Protein AF-A0A7V5J474-F1 (afdb_monomer)

Structure (mmCIF, N/CA/C/O backbone):
data_AF-A0A7V5J474-F1
#
_entry.id   AF-A0A7V5J474-F1
#
loop_
_atom_site.group_PDB
_atom_site.id
_atom_site.type_symbol
_atom_site.label_atom_id
_atom_site.label_alt_id
_atom_site.label_comp_id
_atom_site.label_asym_id
_atom_site.label_entity_id
_atom_site.label_seq_id
_atom_site.pdbx_PDB_ins_code
_atom_site.Cartn_x
_atom_site.Cartn_y
_atom_site.Cartn_z
_atom_site.occupancy
_atom_site.B_iso_or_equiv
_atom_site.auth_seq_id
_atom_site.auth_comp_id
_atom_site.auth_asym_id
_atom_site.auth_atom_id
_atom_site.pdbx_PDB_model_num
ATOM 1 N N . MET A 1 1 ? -60.302 -3.280 0.288 1.00 35.06 1 MET A N 1
ATOM 2 C CA . MET A 1 1 ? -59.577 -2.034 -0.035 1.00 35.06 1 MET A CA 1
ATOM 3 C C . MET A 1 1 ? -58.226 -2.433 -0.582 1.00 35.06 1 MET A C 1
ATOM 5 O O . MET A 1 1 ? -57.531 -3.220 0.047 1.00 35.06 1 MET A O 1
ATOM 9 N N . GLU A 1 2 ? -57.970 -2.020 -1.817 1.00 29.86 2 GLU A N 1
ATOM 10 C CA . GLU A 1 2 ? -56.856 -2.460 -2.652 1.00 29.86 2 GLU A CA 1
ATOM 11 C C . GLU A 1 2 ? -55.507 -1.940 -2.153 1.00 29.86 2 GLU A C 1
ATOM 13 O O . GLU A 1 2 ? -55.371 -0.780 -1.771 1.00 29.86 2 GLU A O 1
ATOM 18 N N . TRP A 1 3 ? -54.495 -2.799 -2.236 1.00 27.44 3 TRP A N 1
ATOM 19 C CA . TRP A 1 3 ? -53.093 -2.421 -2.132 1.00 27.44 3 TRP A CA 1
ATOM 20 C C . TRP A 1 3 ? -52.640 -1.834 -3.472 1.00 27.44 3 TRP A C 1
ATOM 22 O O . TRP A 1 3 ? -52.697 -2.527 -4.488 1.00 27.44 3 TRP A O 1
ATOM 32 N N . LYS A 1 4 ? -52.150 -0.588 -3.494 1.00 29.19 4 LYS A N 1
ATOM 33 C CA . LYS A 1 4 ? -51.473 -0.021 -4.672 1.00 29.19 4 LYS A CA 1
ATOM 34 C C . LYS A 1 4 ? -49.978 0.125 -4.405 1.00 29.19 4 LYS A C 1
ATOM 36 O O . LYS A 1 4 ? -49.558 0.746 -3.435 1.00 29.19 4 LYS A O 1
ATOM 41 N N . ARG A 1 5 ? -49.199 -0.519 -5.277 1.00 29.16 5 ARG A N 1
ATOM 42 C CA . ARG A 1 5 ? -47.733 -0.549 -5.307 1.00 29.16 5 ARG A CA 1
ATOM 43 C C . ARG A 1 5 ? -47.182 0.794 -5.790 1.00 29.16 5 ARG A C 1
ATOM 45 O O . ARG A 1 5 ? -47.702 1.355 -6.751 1.00 29.16 5 ARG A O 1
ATOM 52 N N . LEU A 1 6 ? -46.105 1.256 -5.160 1.00 26.56 6 LEU A N 1
ATOM 53 C CA . LEU A 1 6 ? -45.312 2.398 -5.607 1.00 26.56 6 LEU A CA 1
ATOM 54 C C . LEU A 1 6 ? -44.277 1.903 -6.633 1.00 26.56 6 LEU A C 1
ATOM 56 O O . LEU A 1 6 ? -43.474 1.027 -6.315 1.00 26.56 6 LEU A O 1
ATOM 60 N N . PHE A 1 7 ? -44.308 2.435 -7.854 1.00 27.56 7 PHE A N 1
ATOM 61 C CA . PHE A 1 7 ? -43.244 2.248 -8.844 1.00 27.56 7 PHE A CA 1
ATOM 62 C C . PHE A 1 7 ? -42.301 3.454 -8.785 1.00 27.56 7 PHE A C 1
ATOM 64 O O . PHE A 1 7 ? -42.740 4.590 -8.941 1.00 27.56 7 PHE A O 1
ATOM 71 N N . LEU A 1 8 ? -41.011 3.197 -8.563 1.00 27.58 8 LEU A N 1
ATOM 72 C CA . LEU A 1 8 ? -39.933 4.174 -8.704 1.00 27.58 8 LEU A CA 1
ATOM 73 C C . LEU A 1 8 ? -39.427 4.124 -10.148 1.00 27.58 8 LEU A C 1
ATOM 75 O O . LEU A 1 8 ? -38.841 3.127 -10.561 1.00 27.58 8 LEU A O 1
ATOM 79 N N . PHE A 1 9 ? -39.641 5.200 -10.902 1.00 26.88 9 PHE A N 1
ATOM 80 C CA . PHE A 1 9 ? -38.877 5.481 -12.115 1.00 26.88 9 PHE A CA 1
ATOM 81 C C . PHE A 1 9 ? -37.882 6.590 -11.792 1.00 26.88 9 PHE A C 1
ATOM 83 O O . PHE A 1 9 ? -38.273 7.700 -11.435 1.00 26.88 9 PHE A O 1
ATOM 90 N N . THR A 1 10 ? -36.594 6.292 -11.912 1.00 29.48 10 THR A N 1
ATOM 91 C CA . THR A 1 10 ? -35.540 7.303 -11.892 1.00 29.48 10 THR A CA 1
ATOM 92 C C . THR A 1 10 ? -35.420 7.898 -13.290 1.00 29.48 10 THR A C 1
ATOM 94 O O . THR A 1 10 ? -34.851 7.273 -14.183 1.00 29.48 10 THR A O 1
ATOM 97 N N . VAL A 1 11 ? -35.951 9.104 -13.478 1.00 32.00 11 VAL A N 1
ATOM 98 C CA . VAL A 1 11 ? -35.466 10.022 -14.512 1.00 32.00 11 VAL A CA 1
ATOM 99 C C . VAL A 1 11 ? -34.702 11.118 -13.786 1.00 32.00 11 VAL A C 1
ATOM 101 O O . VAL A 1 11 ? -35.171 11.662 -12.787 1.00 32.00 11 VAL A O 1
ATOM 104 N N . SER A 1 12 ? -33.483 11.351 -14.249 1.00 42.09 12 SER A N 1
ATOM 105 C CA . SER A 1 12 ? -32.492 12.247 -13.675 1.00 42.09 12 SER A CA 1
ATOM 106 C C . SER A 1 12 ? -33.058 13.633 -13.360 1.00 42.09 12 SER A C 1
ATOM 108 O O . SER A 1 12 ? -33.618 14.290 -14.230 1.00 42.09 12 SER A O 1
ATOM 110 N N . GLY A 1 13 ? -32.841 14.063 -12.115 1.00 48.91 13 GLY A N 1
ATOM 111 C CA . GLY A 1 13 ? -32.770 15.463 -11.703 1.00 48.91 13 GLY A CA 1
ATOM 112 C C . GLY A 1 13 ? -34.026 16.306 -11.901 1.00 48.91 13 GLY A C 1
ATOM 113 O O . GLY A 1 13 ? -34.061 17.127 -12.802 1.00 48.91 13 GLY A O 1
ATOM 114 N N . LEU A 1 14 ? -34.995 16.195 -10.991 1.00 34.91 14 LEU A N 1
ATOM 115 C CA . LEU A 1 14 ? -35.772 17.343 -10.507 1.00 34.91 14 LEU A CA 1
ATOM 116 C C . LEU A 1 14 ? -36.497 16.921 -9.218 1.00 34.91 14 LEU A C 1
ATOM 118 O O . LEU A 1 14 ? -37.426 16.117 -9.256 1.00 34.91 14 LEU A O 1
ATOM 122 N N . LEU A 1 15 ? -36.069 17.441 -8.064 1.00 35.09 15 LEU A N 1
ATOM 123 C CA . LEU A 1 15 ? -36.822 17.299 -6.818 1.00 35.09 15 LEU A CA 1
ATOM 124 C C . LEU A 1 15 ? -37.677 18.560 -6.650 1.00 35.09 15 LEU A C 1
ATOM 126 O O . LEU A 1 15 ? -37.162 19.614 -6.287 1.00 35.09 15 LEU A O 1
ATOM 130 N N . VAL A 1 16 ? -38.973 18.471 -6.949 1.00 38.44 16 VAL A N 1
ATOM 131 C CA . VAL A 1 16 ? -39.919 19.565 -6.686 1.00 38.44 16 VAL A CA 1
ATOM 132 C C . VAL A 1 16 ? -40.588 19.293 -5.344 1.00 38.44 16 VAL A C 1
ATOM 134 O O . VAL A 1 16 ? -41.427 18.403 -5.230 1.00 38.44 16 VAL A O 1
ATOM 137 N N . LEU A 1 17 ? -40.205 20.051 -4.318 1.00 35.44 17 LEU A N 1
ATOM 138 C CA . LEU A 1 17 ? -40.910 20.080 -3.039 1.00 35.44 17 LEU A CA 1
ATOM 139 C C . LEU A 1 17 ? -41.998 21.154 -3.112 1.00 35.44 17 LEU A C 1
ATOM 141 O O . LEU A 1 17 ? -41.703 22.344 -3.119 1.00 35.44 17 LEU A O 1
ATOM 145 N N . SER A 1 18 ? -43.258 20.725 -3.165 1.00 34.91 18 SER A N 1
ATOM 146 C CA . SER A 1 18 ? -44.414 21.593 -2.938 1.00 34.91 18 SER A CA 1
ATOM 147 C C . SER A 1 18 ? -45.017 21.249 -1.578 1.00 34.91 18 SER A C 1
ATOM 149 O O . SER A 1 18 ? -45.492 20.133 -1.370 1.00 34.91 18 SER A O 1
ATOM 151 N N . CYS A 1 19 ? -44.989 22.202 -0.647 1.00 35.78 19 CYS A N 1
ATOM 152 C CA . CYS A 1 19 ? -45.785 22.139 0.575 1.00 35.78 19 CYS A CA 1
ATOM 153 C C . CYS A 1 19 ? -47.127 22.829 0.308 1.00 35.78 19 CYS A C 1
ATOM 155 O O . CYS A 1 19 ? -47.200 24.054 0.273 1.00 35.78 19 CYS A O 1
ATOM 157 N N . GLY A 1 20 ? -48.190 22.048 0.113 1.00 31.08 20 GLY A N 1
ATOM 158 C CA . GLY A 1 20 ? -49.560 22.558 0.071 1.00 31.08 20 GLY A CA 1
ATOM 159 C C . GLY A 1 20 ? -50.162 22.609 1.476 1.00 31.08 20 GLY A C 1
ATOM 160 O O . GLY A 1 20 ? -50.473 21.565 2.044 1.00 31.08 20 GLY A O 1
ATOM 161 N N . GLY A 1 21 ? -50.331 23.810 2.033 1.00 32.88 21 GLY A N 1
ATOM 162 C CA . GLY A 1 21 ? -51.172 24.064 3.208 1.00 32.88 21 GLY A CA 1
ATOM 163 C C . GLY A 1 21 ? -52.572 24.505 2.769 1.00 32.88 21 GLY A C 1
ATOM 164 O O . GLY A 1 21 ? -52.698 25.358 1.895 1.00 32.88 21 GLY A O 1
ATOM 165 N N . GLY A 1 22 ? -53.624 23.904 3.329 1.00 32.22 22 GLY A N 1
ATOM 166 C CA . GLY A 1 22 ? -55.017 24.225 3.000 1.00 32.22 22 GLY A CA 1
ATOM 167 C C . GLY A 1 22 ? -55.664 25.240 3.952 1.00 32.22 22 GLY A C 1
ATOM 168 O O . GLY A 1 22 ? -55.514 25.083 5.157 1.00 32.22 22 GLY A O 1
ATOM 169 N N . GLY A 1 23 ? -56.427 26.185 3.368 1.00 33.12 23 GLY A N 1
ATOM 170 C CA . GLY A 1 23 ? -57.518 27.016 3.943 1.00 33.12 23 GLY A CA 1
ATOM 171 C C . GLY A 1 23 ? -57.135 28.003 5.063 1.00 33.12 23 GLY A C 1
ATOM 172 O O . GLY A 1 23 ? -56.392 27.651 5.961 1.00 33.12 23 GLY A O 1
ATOM 173 N N . ASP A 1 24 ? -57.615 29.246 5.155 1.00 31.69 24 ASP A N 1
ATOM 174 C CA . ASP A 1 24 ? -58.789 29.899 4.570 1.00 31.69 24 ASP A CA 1
ATOM 175 C C . ASP A 1 24 ? -58.648 31.447 4.658 1.00 31.69 24 ASP A C 1
ATOM 177 O O . ASP A 1 24 ? -57.848 31.977 5.428 1.00 31.69 24 ASP A O 1
ATOM 181 N N . SER A 1 25 ? -59.440 32.139 3.839 1.00 37.69 25 SER A N 1
ATOM 182 C CA . SER A 1 25 ? -59.701 33.584 3.655 1.00 37.69 25 SER A CA 1
ATOM 183 C C . SER A 1 25 ? -59.072 34.662 4.579 1.00 37.69 25 SER A C 1
ATOM 185 O O . SER A 1 25 ? -59.419 34.775 5.753 1.00 37.69 25 SER A O 1
ATOM 187 N N . SER A 1 26 ? -58.356 35.636 3.991 1.00 35.00 26 SER A N 1
ATOM 188 C CA . SER A 1 26 ? -58.831 37.026 3.745 1.00 35.00 26 SER A CA 1
ATOM 189 C C . SER A 1 26 ? -57.695 38.074 3.662 1.00 35.00 26 SER A C 1
ATOM 191 O O . SER A 1 26 ? -56.743 38.068 4.430 1.00 35.00 26 SER A O 1
ATOM 193 N N . THR A 1 27 ? -57.858 39.001 2.707 1.00 35.88 27 THR A N 1
ATOM 194 C CA . THR A 1 27 ? -57.176 40.305 2.532 1.00 35.88 27 THR A CA 1
ATOM 195 C C . THR A 1 27 ? -55.666 40.346 2.233 1.00 35.88 27 THR A C 1
ATOM 197 O O . THR A 1 27 ? -54.839 40.547 3.107 1.00 35.88 27 THR A O 1
ATOM 200 N N . GLY A 1 28 ? -55.350 40.306 0.933 1.00 40.88 28 GLY A N 1
ATOM 201 C CA . GLY A 1 28 ? -54.650 41.382 0.216 1.00 40.88 28 GLY A CA 1
ATOM 202 C C . GLY A 1 28 ? -53.215 41.759 0.596 1.00 40.88 28 GLY A C 1
ATOM 203 O O . GLY A 1 28 ? -53.031 42.742 1.299 1.00 40.88 28 GLY A O 1
ATOM 204 N N . THR A 1 29 ? -52.241 41.140 -0.076 1.00 32.97 29 THR A N 1
ATOM 205 C CA . THR A 1 29 ? -51.024 41.775 -0.624 1.00 32.97 29 THR A CA 1
ATOM 206 C C . THR A 1 29 ? -50.471 40.887 -1.749 1.00 32.97 29 THR A C 1
ATOM 208 O O . THR A 1 29 ? -50.393 39.670 -1.616 1.00 32.97 29 THR A O 1
ATOM 211 N N . THR A 1 30 ? -50.128 41.470 -2.899 1.00 41.47 30 THR A N 1
ATOM 212 C CA . THR A 1 30 ? -49.437 40.769 -3.994 1.00 41.47 30 THR A CA 1
ATOM 213 C C . THR A 1 30 ? -47.955 40.632 -3.654 1.00 41.47 30 THR A C 1
ATOM 215 O O . THR A 1 30 ? -47.192 41.570 -3.890 1.00 41.47 30 THR A O 1
ATOM 218 N N . GLU A 1 31 ? -47.537 39.487 -3.117 1.00 41.62 31 GLU A N 1
ATOM 219 C CA . GLU A 1 31 ? -46.120 39.114 -3.067 1.00 41.62 31 GLU A CA 1
ATOM 220 C C . GLU A 1 31 ? -45.763 38.267 -4.293 1.00 41.62 31 GLU A C 1
ATOM 222 O O . GLU A 1 31 ? -46.369 37.239 -4.580 1.00 41.62 31 GLU A O 1
ATOM 227 N N . SER A 1 32 ? -44.793 38.755 -5.065 1.00 40.00 32 SER A N 1
ATOM 228 C CA . SER A 1 32 ? -44.182 38.031 -6.176 1.00 40.00 32 SER A CA 1
ATOM 229 C C . SER A 1 32 ? -43.284 36.939 -5.595 1.00 40.00 32 SER A C 1
ATOM 231 O O . SER A 1 32 ? -42.245 37.246 -5.008 1.00 40.00 32 SER A O 1
ATOM 233 N N . GLU A 1 33 ? -43.687 35.674 -5.731 1.00 42.28 33 GLU A N 1
ATOM 234 C CA . GLU A 1 33 ? -42.851 34.522 -5.390 1.00 42.28 33 GLU A CA 1
ATOM 235 C C . GLU A 1 33 ? -41.594 34.532 -6.272 1.00 42.28 33 GLU A C 1
ATOM 237 O O . GLU A 1 33 ? -41.606 34.151 -7.445 1.00 42.28 33 GLU A O 1
ATOM 242 N N . ARG A 1 34 ? -40.470 34.993 -5.713 1.00 41.75 34 ARG A N 1
ATOM 243 C CA . ARG A 1 34 ? -39.158 34.811 -6.334 1.00 41.75 34 ARG A CA 1
ATOM 244 C C . ARG A 1 34 ? -38.727 33.367 -6.121 1.00 41.75 34 ARG A C 1
ATOM 246 O O . ARG A 1 34 ? -38.175 33.024 -5.080 1.00 41.75 34 ARG A O 1
ATOM 253 N N . ILE A 1 35 ? -38.959 32.531 -7.128 1.00 42.53 35 ILE A N 1
ATOM 254 C CA . ILE A 1 35 ? -38.355 31.201 -7.212 1.00 42.53 35 ILE A CA 1
ATOM 255 C C . ILE A 1 35 ? -36.839 31.395 -7.336 1.00 42.53 35 ILE A C 1
ATOM 257 O O . ILE A 1 35 ? -36.331 31.838 -8.367 1.00 42.53 35 ILE A O 1
ATOM 261 N N . LEU A 1 36 ? -36.114 31.110 -6.255 1.00 33.22 36 LEU A N 1
ATOM 262 C CA . LEU A 1 36 ? -34.658 31.070 -6.254 1.00 33.22 36 LEU A CA 1
ATOM 263 C C . LEU A 1 36 ? -34.226 29.741 -6.888 1.00 33.22 36 LEU A C 1
ATOM 265 O O . LEU A 1 36 ? -34.136 28.717 -6.213 1.00 33.22 36 LEU A O 1
ATOM 269 N N . THR A 1 37 ? -33.998 29.739 -8.199 1.00 40.22 37 THR A N 1
ATOM 270 C CA . THR A 1 37 ? -33.429 28.581 -8.895 1.00 40.22 37 THR A CA 1
ATOM 271 C C . THR A 1 37 ? -31.964 28.441 -8.490 1.00 40.22 37 THR A C 1
ATOM 273 O O . THR A 1 37 ? -31.089 29.103 -9.045 1.00 40.22 37 THR A O 1
ATOM 276 N N . VAL A 1 38 ? -31.684 27.597 -7.498 1.00 41.03 38 VAL A N 1
ATOM 277 C CA . VAL A 1 38 ? -30.314 27.180 -7.189 1.00 41.03 38 VAL A CA 1
ATOM 278 C C . VAL A 1 38 ? -29.900 26.177 -8.262 1.00 41.03 38 VAL A C 1
ATOM 280 O O . VAL A 1 38 ? -30.227 24.993 -8.190 1.00 41.03 38 VAL A O 1
ATOM 283 N N . VAL A 1 39 ? -29.231 26.669 -9.304 1.00 45.53 39 VAL A N 1
ATOM 284 C CA . VAL A 1 39 ? -28.555 25.816 -10.283 1.00 45.53 39 VAL A CA 1
ATOM 285 C C . VAL A 1 39 ? -27.304 25.283 -9.595 1.00 45.53 39 VAL A C 1
ATOM 287 O O . VAL A 1 39 ? -26.313 25.996 -9.452 1.00 45.53 39 VAL A O 1
ATOM 290 N N . PHE A 1 40 ? -27.363 24.046 -9.110 1.00 42.06 40 PHE A N 1
ATOM 291 C CA . PHE A 1 40 ? -26.151 23.323 -8.750 1.00 42.06 40 PHE A CA 1
ATOM 292 C C . PHE A 1 40 ? -25.447 22.966 -10.055 1.00 42.06 40 PHE A C 1
ATOM 294 O O . PHE A 1 40 ? -25.886 22.071 -10.775 1.00 42.06 40 PHE A O 1
ATOM 301 N N . ASP A 1 41 ? -24.387 23.703 -10.377 1.00 43.16 41 ASP A N 1
ATOM 302 C CA . ASP A 1 41 ? -23.462 23.322 -11.437 1.00 43.16 41 ASP A CA 1
ATOM 303 C C . ASP A 1 41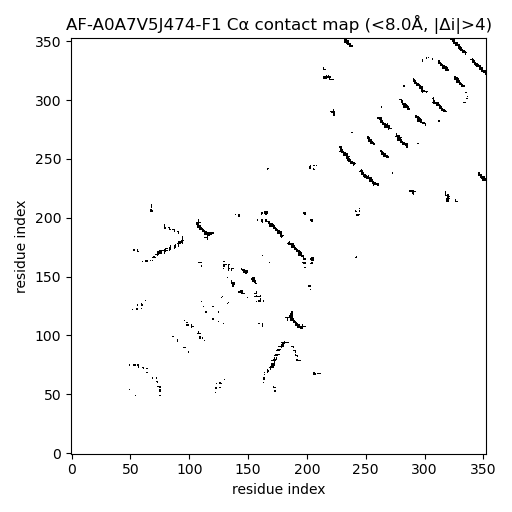 ? -22.683 22.098 -10.946 1.00 43.16 41 ASP A C 1
ATOM 305 O O . ASP A 1 41 ? -21.628 22.196 -10.315 1.00 43.16 41 ASP A O 1
ATOM 309 N N . THR A 1 42 ? -23.271 20.916 -11.131 1.00 43.38 42 THR A N 1
ATOM 310 C CA . THR A 1 42 ? -22.569 19.654 -10.936 1.00 43.38 42 THR A CA 1
ATOM 311 C C . THR A 1 42 ? -21.611 19.487 -12.102 1.00 43.38 42 THR A C 1
ATOM 313 O O . THR A 1 42 ? -21.865 18.721 -13.032 1.00 43.38 42 THR A O 1
ATOM 316 N N . THR A 1 43 ? -20.489 20.199 -12.044 1.00 41.72 43 THR A N 1
ATOM 317 C CA . THR A 1 43 ? -19.284 19.775 -12.743 1.00 41.72 43 THR A CA 1
ATOM 318 C C . THR A 1 43 ? -18.858 18.463 -12.094 1.00 41.72 43 THR A C 1
ATOM 320 O O . THR A 1 43 ? -18.119 18.410 -11.114 1.00 41.72 43 THR A O 1
ATOM 323 N N . THR A 1 44 ? -19.405 17.357 -12.594 1.00 46.94 44 THR A N 1
ATOM 324 C CA . THR A 1 44 ? -18.821 16.044 -12.365 1.00 46.94 44 THR A CA 1
ATOM 325 C C . THR A 1 44 ? -17.413 16.111 -12.930 1.00 46.94 44 THR A C 1
ATOM 327 O O . THR A 1 44 ? -17.228 16.048 -14.143 1.00 46.94 44 THR A O 1
ATOM 330 N N . SER A 1 45 ? -16.427 16.286 -12.051 1.00 46.31 45 SER A N 1
ATOM 331 C CA . SER A 1 45 ? -15.042 15.941 -12.339 1.00 46.31 45 SER A CA 1
ATOM 332 C C . SER A 1 45 ? -15.023 14.443 -12.631 1.00 46.31 45 SER A C 1
ATOM 334 O O . SER A 1 45 ? -14.939 13.610 -11.730 1.00 46.31 45 SER A O 1
ATOM 336 N N . THR A 1 46 ? -15.243 14.080 -13.892 1.00 50.88 46 THR A N 1
ATOM 337 C CA . THR A 1 46 ? -15.011 12.724 -14.365 1.00 50.88 46 THR A CA 1
ATOM 338 C C . THR A 1 46 ? -13.505 12.576 -14.442 1.00 50.88 46 THR A C 1
ATOM 340 O O . THR A 1 46 ? -12.881 13.117 -15.356 1.00 50.88 46 THR A O 1
ATOM 343 N N . ALA A 1 47 ? -12.921 11.890 -13.460 1.00 58.59 47 ALA A N 1
ATOM 344 C CA . ALA A 1 47 ? -11.558 11.400 -13.586 1.00 58.59 47 ALA A CA 1
ATOM 345 C C . ALA A 1 47 ? -11.401 10.730 -14.970 1.00 58.59 47 ALA A C 1
ATOM 347 O O . ALA A 1 47 ? -12.338 10.055 -15.418 1.00 58.59 47 ALA A O 1
ATOM 348 N N . PRO A 1 48 ? -10.287 10.963 -15.682 1.00 67.25 48 PRO A N 1
ATOM 349 C CA . PRO A 1 48 ? -10.093 10.406 -17.012 1.00 67.25 48 PRO A CA 1
ATOM 350 C C . PRO A 1 48 ? -10.216 8.879 -16.967 1.00 67.25 48 PRO A C 1
ATOM 352 O O . PRO A 1 48 ? -9.679 8.218 -16.080 1.00 67.25 48 PRO A O 1
ATOM 355 N N . VAL A 1 49 ? -10.971 8.323 -17.914 1.00 83.75 49 VAL A N 1
ATOM 356 C CA . VAL A 1 49 ? -11.122 6.873 -18.057 1.00 83.75 49 VAL A CA 1
ATOM 357 C C . VAL A 1 49 ? -9.791 6.303 -18.540 1.00 83.75 49 VAL A C 1
ATOM 359 O O . VAL A 1 49 ? -9.282 6.737 -19.574 1.00 83.75 49 VAL A O 1
ATOM 362 N N . LEU A 1 50 ? -9.248 5.330 -17.807 1.00 92.81 50 LEU A N 1
ATOM 363 C CA . LEU A 1 50 ? -8.006 4.657 -18.178 1.00 92.81 50 LEU A CA 1
ATOM 364 C C . LEU A 1 50 ? -8.163 3.904 -19.501 1.00 92.81 50 LEU A C 1
ATOM 366 O O . LEU A 1 50 ? -9.192 3.282 -19.778 1.00 92.81 50 LEU A O 1
ATOM 370 N N . THR A 1 51 ? -7.113 3.923 -20.318 1.00 94.81 51 THR A N 1
ATOM 371 C CA . THR A 1 51 ? -7.025 3.037 -21.482 1.00 94.81 51 THR A CA 1
ATOM 372 C C . THR A 1 51 ? -6.858 1.583 -21.035 1.00 94.81 51 THR A C 1
ATOM 374 O O . THR A 1 51 ? -6.476 1.303 -19.900 1.00 94.81 51 THR A O 1
ATOM 377 N N . GLN A 1 52 ? -7.072 0.632 -21.948 1.00 93.31 52 GLN A N 1
ATOM 378 C CA . GLN A 1 52 ? -6.874 -0.790 -21.649 1.00 93.31 52 GLN A CA 1
ATOM 379 C C . GLN A 1 52 ? -5.446 -1.104 -21.168 1.00 93.31 52 GLN A C 1
ATOM 381 O O . GLN A 1 52 ? -5.277 -1.930 -20.278 1.00 93.31 52 GLN A O 1
ATOM 386 N N . ALA A 1 53 ? -4.429 -0.438 -21.724 1.00 93.25 53 ALA A N 1
ATOM 387 C CA . ALA A 1 53 ? -3.042 -0.627 -21.306 1.00 93.25 53 ALA A CA 1
ATOM 388 C C . ALA A 1 53 ? -2.800 -0.083 -19.889 1.00 93.25 53 ALA A C 1
ATOM 390 O O . ALA A 1 53 ? -2.214 -0.766 -19.058 1.00 93.25 53 ALA A O 1
ATOM 391 N N . GLN A 1 54 ? -3.312 1.113 -19.593 1.00 97.00 54 GLN A N 1
ATOM 392 C CA . GLN A 1 54 ? -3.193 1.740 -18.273 1.00 97.00 54 GLN A CA 1
ATOM 393 C C . GLN A 1 54 ? -3.930 0.929 -17.200 1.00 97.00 54 GLN A C 1
ATOM 395 O O . GLN A 1 54 ? -3.412 0.715 -16.106 1.00 97.00 54 GLN A O 1
ATOM 400 N N . GLN A 1 55 ? -5.111 0.408 -17.542 1.00 95.81 55 GLN A N 1
ATOM 401 C CA . GLN A 1 55 ? -5.856 -0.491 -16.670 1.00 95.81 55 GLN A CA 1
ATOM 402 C C . GLN A 1 55 ? -5.090 -1.799 -16.434 1.00 95.81 55 GLN A C 1
ATOM 404 O O . GLN A 1 55 ? -4.992 -2.230 -15.294 1.00 95.81 55 GLN A O 1
ATOM 409 N N . ALA A 1 56 ? -4.474 -2.387 -17.467 1.00 94.94 56 ALA A N 1
ATOM 410 C CA . ALA A 1 56 ? -3.660 -3.594 -17.315 1.00 94.94 56 ALA A CA 1
ATOM 411 C C . ALA A 1 56 ? -2.460 -3.383 -16.375 1.00 94.94 56 ALA A C 1
ATOM 413 O O . ALA A 1 56 ? -2.152 -4.272 -15.584 1.00 94.94 56 ALA A O 1
ATOM 414 N N . VAL A 1 57 ? -1.823 -2.203 -16.402 1.00 97.31 57 VAL A N 1
ATOM 415 C CA . VAL A 1 57 ? -0.782 -1.847 -15.422 1.00 97.31 57 VAL A CA 1
ATOM 416 C C . VAL A 1 57 ? -1.336 -1.960 -14.005 1.00 97.31 57 VAL A C 1
ATOM 418 O O . VAL A 1 57 ? -0.773 -2.686 -13.190 1.00 97.31 57 VAL A O 1
ATOM 421 N N . VAL A 1 58 ? -2.444 -1.282 -13.710 1.00 96.62 58 VAL A N 1
ATOM 422 C CA . VAL A 1 58 ? -3.055 -1.296 -12.373 1.00 96.62 58 VAL A CA 1
ATOM 423 C C . VAL A 1 58 ? -3.497 -2.702 -11.972 1.00 96.62 58 VAL A C 1
ATOM 425 O O . VAL A 1 58 ? -3.202 -3.142 -10.863 1.00 96.62 58 VAL A O 1
ATOM 428 N N . ASP A 1 59 ? -4.163 -3.418 -12.875 1.00 94.69 59 ASP A N 1
ATOM 429 C CA . ASP A 1 59 ? -4.730 -4.737 -12.611 1.00 94.69 59 ASP A CA 1
ATOM 430 C C . ASP A 1 59 ? -3.643 -5.760 -12.291 1.00 94.69 59 ASP A C 1
ATOM 432 O O . ASP A 1 59 ? -3.760 -6.466 -11.291 1.00 94.69 59 ASP A O 1
ATOM 436 N N . VAL A 1 60 ? -2.565 -5.818 -13.083 1.00 95.38 60 VAL A N 1
ATOM 437 C CA . VAL A 1 60 ? -1.459 -6.755 -12.830 1.00 95.38 60 VAL A CA 1
ATOM 438 C C . VAL A 1 60 ? -0.780 -6.428 -11.506 1.00 95.38 60 VAL A C 1
ATOM 440 O O . VAL A 1 60 ? -0.583 -7.326 -10.691 1.00 95.38 60 VAL A O 1
ATOM 443 N N . HIS A 1 61 ? -0.475 -5.156 -11.237 1.00 96.88 61 HIS A N 1
ATOM 444 C CA . HIS A 1 61 ? 0.144 -4.783 -9.965 1.00 96.88 61 HIS A CA 1
ATOM 445 C C . HIS A 1 61 ? -0.749 -5.134 -8.780 1.00 96.88 61 HIS A C 1
ATOM 447 O O . HIS A 1 61 ? -0.288 -5.776 -7.841 1.00 96.88 61 HIS A O 1
ATOM 453 N N . ASN A 1 62 ? -2.025 -4.753 -8.815 1.00 94.25 62 ASN A N 1
ATOM 454 C CA . ASN A 1 62 ? -2.943 -5.036 -7.717 1.00 94.25 62 ASN A CA 1
ATOM 455 C C . ASN A 1 62 ? -3.201 -6.537 -7.571 1.00 94.25 62 ASN A C 1
ATOM 457 O O . ASN A 1 62 ? -3.278 -7.021 -6.447 1.00 94.25 62 ASN A O 1
ATOM 461 N N . GLN A 1 63 ? -3.231 -7.301 -8.666 1.00 92.75 63 GLN A N 1
ATOM 462 C CA . GLN A 1 63 ? -3.277 -8.761 -8.614 1.00 92.75 63 GLN A CA 1
ATOM 463 C C . GLN A 1 63 ? -2.042 -9.345 -7.919 1.00 92.75 63 GLN A C 1
ATOM 465 O O . GLN A 1 63 ? -2.194 -10.212 -7.065 1.00 92.75 63 GLN A O 1
ATOM 470 N N . LYS A 1 64 ? -0.829 -8.882 -8.240 1.00 92.12 64 LYS A N 1
ATOM 471 C CA . LYS A 1 64 ? 0.404 -9.353 -7.581 1.00 92.12 64 LYS A CA 1
ATOM 472 C C . LYS A 1 64 ? 0.500 -8.918 -6.120 1.00 92.12 64 LYS A C 1
ATOM 474 O O . LYS A 1 64 ? 1.023 -9.642 -5.286 1.00 92.12 64 LYS A O 1
ATOM 479 N N . ARG A 1 65 ? -0.043 -7.745 -5.800 1.00 91.38 65 ARG A N 1
ATOM 480 C CA . ARG A 1 65 ? -0.125 -7.196 -4.439 1.00 91.38 65 ARG A CA 1
ATOM 481 C C . ARG A 1 65 ? -1.153 -7.920 -3.564 1.00 91.38 65 ARG A C 1
ATOM 483 O O . ARG A 1 65 ? -1.044 -7.871 -2.334 1.00 91.38 65 ARG A O 1
ATOM 490 N N . GLN A 1 66 ? -2.128 -8.614 -4.158 1.00 82.81 66 GLN A N 1
ATOM 491 C CA . GLN A 1 66 ? -3.063 -9.460 -3.413 1.00 82.81 66 GLN A CA 1
ATOM 492 C C . GLN A 1 66 ? -2.309 -10.579 -2.687 1.00 82.81 66 GLN A C 1
ATOM 494 O O . GLN A 1 66 ? -1.434 -11.232 -3.239 1.00 82.81 66 GLN A O 1
ATOM 499 N N . GLY A 1 67 ? -2.661 -10.809 -1.422 1.00 72.44 67 GLY A N 1
ATOM 500 C CA . GLY A 1 67 ? -2.018 -11.827 -0.581 1.00 72.44 67 GLY A CA 1
ATOM 501 C C . GLY A 1 67 ? -0.825 -11.331 0.243 1.00 72.44 67 GLY A C 1
ATOM 502 O O . GLY A 1 67 ? -0.463 -12.000 1.207 1.00 72.44 67 GLY A O 1
ATOM 503 N N . TYR A 1 68 ? -0.295 -10.132 -0.035 1.00 76.81 68 TYR A N 1
ATOM 504 C CA . TYR A 1 68 ? 0.824 -9.526 0.714 1.00 76.81 68 TYR A CA 1
ATOM 505 C C . TYR A 1 68 ? 0.376 -8.500 1.773 1.00 76.81 68 TYR A C 1
ATOM 507 O O . TYR A 1 68 ? 1.197 -7.804 2.361 1.00 76.81 68 TYR A O 1
ATOM 515 N N . TYR A 1 69 ? -0.933 -8.427 2.052 1.00 70.62 69 TYR A N 1
ATOM 516 C CA . TYR A 1 69 ? -1.543 -7.626 3.132 1.00 70.62 69 TYR A CA 1
ATOM 517 C C . TYR A 1 69 ? -1.206 -6.123 3.117 1.00 70.62 69 TYR A C 1
ATOM 519 O O . TYR A 1 69 ? -1.161 -5.479 4.171 1.00 70.62 69 TYR A O 1
ATOM 527 N N . LEU A 1 70 ? -1.012 -5.560 1.926 1.00 76.94 70 LEU A N 1
ATOM 528 C CA . LEU A 1 70 ? -0.668 -4.153 1.724 1.00 76.94 70 LEU A CA 1
ATOM 529 C C . LEU A 1 70 ? -1.819 -3.209 2.112 1.00 76.94 70 LEU A C 1
ATOM 531 O O . LEU A 1 70 ? -2.986 -3.596 2.114 1.00 76.94 70 LEU A O 1
ATOM 535 N N . ASP A 1 71 ? -1.484 -1.961 2.451 1.00 65.62 71 ASP A N 1
ATOM 536 C CA . ASP A 1 71 ? -2.451 -0.961 2.950 1.00 65.62 71 ASP A CA 1
ATOM 537 C C . ASP A 1 71 ? -3.456 -0.479 1.916 1.00 65.62 71 ASP A C 1
ATOM 539 O O . ASP A 1 71 ? -4.562 -0.067 2.263 1.00 65.62 71 ASP A O 1
ATOM 543 N N . ALA A 1 72 ? -3.034 -0.456 0.659 1.00 76.19 72 ALA A N 1
ATOM 544 C CA . ALA A 1 72 ? -3.821 0.069 -0.430 1.00 76.19 72 ALA A CA 1
ATOM 545 C C . ALA A 1 72 ? -3.381 -0.556 -1.751 1.00 76.19 72 ALA A C 1
ATOM 547 O O . ALA A 1 72 ? -2.191 -0.826 -1.980 1.00 76.19 72 ALA A O 1
ATOM 548 N N . ASP A 1 73 ? -4.367 -0.707 -2.622 1.00 87.19 73 ASP A N 1
ATOM 549 C CA . ASP A 1 73 ? -4.160 -0.892 -4.046 1.00 87.19 73 ASP A CA 1
ATOM 550 C C . ASP A 1 73 ? -3.492 0.354 -4.636 1.00 87.19 73 ASP A C 1
ATOM 552 O O . ASP A 1 73 ? -3.682 1.478 -4.155 1.00 87.19 73 ASP A O 1
ATOM 556 N N . ILE A 1 74 ? -2.690 0.153 -5.677 1.00 94.38 74 ILE A N 1
ATOM 557 C CA . ILE A 1 74 ? -2.135 1.260 -6.447 1.00 94.38 74 ILE A CA 1
ATOM 558 C C . ILE A 1 74 ? -3.140 1.735 -7.495 1.00 94.38 74 ILE A C 1
ATOM 560 O O . ILE A 1 74 ? -3.990 0.977 -7.963 1.00 94.38 74 ILE A O 1
ATOM 564 N N . SER A 1 75 ? -3.010 2.996 -7.883 1.00 96.38 75 SER A N 1
ATOM 565 C CA . SER A 1 75 ? -3.786 3.637 -8.944 1.00 96.38 75 SER A CA 1
ATOM 566 C C . SER A 1 75 ? -2.880 4.087 -10.092 1.00 96.38 75 SER A C 1
ATOM 568 O O . SER A 1 75 ? -1.659 4.158 -9.944 1.00 96.38 75 SER A O 1
ATOM 570 N N . TYR A 1 76 ? -3.462 4.358 -11.260 1.00 98.00 76 TYR A N 1
ATOM 571 C CA . TYR A 1 76 ? -2.695 4.863 -12.396 1.00 98.00 76 TYR A CA 1
ATOM 572 C C . TYR A 1 76 ? -2.510 6.378 -12.296 1.00 98.00 76 TYR A C 1
ATOM 574 O O . TYR A 1 76 ? -3.468 7.096 -12.006 1.00 98.00 76 TYR A O 1
ATOM 582 N N . SER A 1 77 ? -1.311 6.871 -12.601 1.00 98.00 77 SER A N 1
ATOM 583 C CA . SER A 1 77 ? -1.007 8.301 -12.632 1.00 98.00 77 SER A CA 1
ATOM 584 C C . SER A 1 77 ? -0.505 8.726 -14.006 1.00 98.00 77 SER A C 1
ATOM 586 O O . SER A 1 77 ? 0.576 8.335 -14.444 1.00 98.00 77 SER A O 1
ATOM 588 N N . HIS A 1 78 ? -1.271 9.600 -14.663 1.00 97.31 78 HIS A N 1
ATOM 589 C CA . HIS A 1 78 ? -0.865 10.215 -15.931 1.00 97.31 78 HIS A CA 1
ATOM 590 C C . HIS A 1 78 ? 0.367 11.117 -15.780 1.00 97.31 78 HIS A C 1
ATOM 592 O O . HIS A 1 78 ? 1.139 11.265 -16.720 1.00 97.31 78 HIS A O 1
ATOM 598 N N . VAL A 1 79 ? 0.589 11.684 -14.589 1.00 97.50 79 VAL A N 1
ATOM 599 C CA . VAL A 1 79 ? 1.796 12.473 -14.297 1.00 97.50 79 VAL A CA 1
ATOM 600 C C . VAL A 1 79 ? 3.033 11.572 -14.306 1.00 97.50 79 VAL A C 1
ATOM 602 O O . VAL A 1 79 ? 4.057 11.926 -14.886 1.00 97.50 79 VAL A O 1
ATOM 605 N N . LEU A 1 80 ? 2.933 10.382 -13.705 1.00 98.56 80 LEU A N 1
ATOM 606 C CA . LEU A 1 80 ? 4.021 9.401 -13.715 1.00 98.56 80 LEU A CA 1
ATOM 607 C C . LEU A 1 80 ? 4.235 8.786 -15.101 1.00 98.56 80 LEU A C 1
ATOM 609 O O . LEU A 1 80 ? 5.372 8.514 -15.467 1.00 98.56 80 LEU A O 1
ATOM 613 N N . GLU A 1 81 ? 3.170 8.597 -15.882 1.00 98.50 81 GLU A N 1
ATOM 614 C CA . GLU A 1 81 ? 3.245 8.161 -17.282 1.00 98.50 81 GLU A CA 1
ATOM 615 C C . GLU A 1 81 ? 3.992 9.178 -18.150 1.00 98.50 81 GLU A C 1
ATOM 617 O O . GLU A 1 81 ? 4.872 8.794 -18.916 1.00 98.50 81 GLU A O 1
ATOM 622 N N . GLU A 1 82 ? 3.705 10.473 -17.997 1.00 98.31 82 GLU A N 1
ATOM 623 C CA . GLU A 1 82 ? 4.427 11.525 -18.717 1.00 98.31 82 GLU A CA 1
ATOM 624 C C . GLU A 1 82 ? 5.919 11.530 -18.349 1.00 98.31 82 GLU A C 1
ATOM 626 O O . GLU A 1 82 ? 6.777 11.557 -19.234 1.00 98.31 82 GLU A O 1
ATOM 631 N N . ALA A 1 83 ? 6.241 11.423 -17.056 1.00 98.50 83 ALA A N 1
ATOM 632 C CA . ALA A 1 83 ? 7.624 11.312 -16.592 1.00 98.50 83 ALA A CA 1
ATOM 633 C C . ALA A 1 83 ? 8.315 10.039 -17.121 1.00 98.50 83 ALA A C 1
ATOM 635 O O . ALA A 1 83 ? 9.473 10.084 -17.542 1.00 98.50 83 ALA A O 1
ATOM 636 N N . ALA A 1 84 ? 7.605 8.907 -17.141 1.00 98.69 84 ALA A N 1
ATOM 637 C CA . ALA A 1 84 ? 8.097 7.657 -17.707 1.00 98.69 84 ALA A CA 1
ATOM 638 C C . ALA A 1 84 ? 8.381 7.798 -19.208 1.00 98.69 84 ALA A C 1
ATOM 640 O O . ALA A 1 84 ? 9.419 7.331 -19.671 1.00 98.69 84 ALA A O 1
ATOM 641 N N . GLN A 1 85 ? 7.504 8.471 -19.958 1.00 98.75 85 GLN A N 1
ATOM 642 C CA . GLN A 1 85 ? 7.649 8.668 -21.402 1.00 98.75 85 GLN A CA 1
ATOM 643 C C . GLN A 1 85 ? 8.862 9.539 -21.729 1.00 98.75 85 GLN A C 1
ATOM 645 O O . GLN A 1 85 ? 9.687 9.155 -22.557 1.00 98.75 85 GLN A O 1
ATOM 650 N N . GLN A 1 86 ? 9.025 10.663 -21.026 1.00 98.62 86 GLN A N 1
ATOM 651 C CA . GLN A 1 86 ? 10.190 11.539 -21.192 1.00 98.62 86 GLN A CA 1
ATOM 652 C C . GLN A 1 86 ? 11.507 10.780 -20.970 1.00 98.62 86 GLN A C 1
ATOM 654 O O . GLN A 1 86 ? 12.481 10.961 -21.712 1.00 98.62 86 GLN A O 1
ATOM 659 N N . TYR A 1 87 ? 11.542 9.896 -19.969 1.00 98.75 87 TYR A N 1
ATOM 660 C CA . TYR A 1 87 ? 12.739 9.117 -19.686 1.00 98.75 87 TYR A CA 1
ATOM 661 C C . TYR A 1 87 ? 12.942 7.949 -20.662 1.00 98.75 87 TYR A C 1
ATOM 663 O O . TYR A 1 87 ? 14.063 7.731 -21.126 1.00 98.75 87 TYR A O 1
ATOM 671 N N . ALA A 1 88 ? 11.871 7.258 -21.064 1.00 98.50 88 ALA A N 1
ATOM 672 C CA . ALA A 1 88 ? 11.917 6.221 -22.096 1.00 98.50 88 ALA A CA 1
ATOM 673 C C . ALA A 1 88 ? 12.498 6.768 -23.410 1.00 98.50 88 ALA A C 1
ATOM 675 O O . ALA A 1 88 ? 13.378 6.143 -24.006 1.00 98.50 88 ALA A O 1
ATOM 676 N N . ASP A 1 89 ? 12.087 7.972 -23.819 1.00 98.69 89 ASP A N 1
ATOM 677 C CA . ASP A 1 89 ? 12.622 8.652 -25.002 1.00 98.69 89 ASP A CA 1
ATOM 678 C C . ASP A 1 89 ? 14.109 9.002 -24.854 1.00 98.69 89 ASP A C 1
ATOM 680 O O . ASP A 1 89 ? 14.881 8.859 -25.806 1.00 98.69 89 ASP A O 1
ATOM 684 N N . THR A 1 90 ? 14.536 9.399 -23.654 1.00 98.56 90 THR A N 1
ATOM 685 C CA . THR A 1 90 ? 15.948 9.674 -23.344 1.00 98.56 90 THR A CA 1
ATOM 686 C C . THR A 1 90 ? 16.809 8.412 -23.477 1.00 98.56 90 THR A C 1
ATOM 688 O O . THR A 1 90 ? 17.876 8.443 -24.103 1.00 98.56 90 THR A O 1
ATOM 691 N N . LEU A 1 91 ? 16.349 7.279 -22.939 1.00 98.44 91 LEU A N 1
ATOM 692 C CA . LEU A 1 91 ? 17.033 5.990 -23.076 1.00 98.44 91 LEU A CA 1
ATOM 693 C C . LEU A 1 91 ? 17.077 5.547 -24.542 1.00 98.44 91 LEU A C 1
ATOM 695 O O . LEU A 1 91 ? 18.144 5.215 -25.059 1.00 98.44 91 LEU A O 1
ATOM 699 N N . ALA A 1 92 ? 15.949 5.640 -25.245 1.00 98.00 92 ALA A N 1
ATOM 700 C CA . ALA A 1 92 ? 15.833 5.281 -26.653 1.00 98.00 92 ALA A CA 1
ATOM 701 C C . ALA A 1 92 ? 16.786 6.069 -27.572 1.00 98.00 92 ALA A C 1
ATOM 703 O O . ALA A 1 92 ? 17.364 5.494 -28.501 1.00 98.00 92 ALA A O 1
ATOM 704 N N . GLN A 1 93 ? 16.959 7.370 -27.317 1.00 98.31 93 GLN A N 1
ATOM 705 C CA . GLN A 1 93 ? 17.844 8.249 -28.090 1.00 98.31 93 GLN A CA 1
ATOM 706 C C . GLN A 1 93 ? 19.324 8.060 -27.749 1.00 98.31 93 GLN A C 1
ATOM 708 O O . GLN A 1 93 ? 20.174 8.195 -28.628 1.00 98.31 93 GLN A O 1
ATOM 713 N N . SER A 1 94 ? 19.642 7.763 -26.488 1.00 97.75 94 SER A N 1
ATOM 714 C CA . SER A 1 94 ? 21.026 7.566 -26.035 1.00 97.75 94 SER A CA 1
ATOM 715 C C . SER A 1 94 ? 21.544 6.143 -26.258 1.00 97.75 94 SER A C 1
ATOM 717 O O . SER A 1 94 ? 22.756 5.939 -26.313 1.00 97.75 94 SER A O 1
ATOM 719 N N . GLY A 1 95 ? 20.649 5.158 -26.386 1.00 96.62 95 GLY A N 1
ATOM 720 C CA . GLY A 1 95 ? 21.000 3.737 -26.444 1.00 96.62 95 GLY A CA 1
ATOM 721 C C . GLY A 1 95 ? 21.366 3.133 -25.086 1.00 96.62 95 GLY A C 1
ATOM 722 O O . GLY A 1 95 ? 21.855 2.006 -25.040 1.00 96.62 95 GLY A O 1
ATOM 723 N N . ALA A 1 96 ? 21.171 3.873 -23.991 1.00 96.69 96 ALA A N 1
ATOM 724 C CA . ALA A 1 96 ? 21.511 3.427 -22.646 1.00 96.69 96 ALA A CA 1
ATOM 725 C C . ALA A 1 96 ? 20.389 2.584 -22.016 1.00 96.69 96 ALA A C 1
ATOM 727 O O . ALA A 1 96 ? 19.208 2.748 -22.326 1.00 96.69 96 ALA A O 1
ATOM 728 N N . PHE A 1 97 ? 20.760 1.710 -21.081 1.00 96.31 97 PHE A N 1
ATOM 729 C CA . PHE A 1 97 ? 19.833 1.001 -20.199 1.00 96.31 97 PHE A CA 1
ATOM 730 C C . PHE A 1 97 ? 20.265 1.236 -18.750 1.00 96.31 97 PHE A C 1
ATOM 732 O O . PHE A 1 97 ? 21.018 0.457 -18.168 1.00 96.31 97 PHE A O 1
ATOM 739 N N . ILE A 1 98 ? 19.880 2.397 -18.223 1.00 96.94 98 ILE A N 1
ATOM 740 C CA . ILE A 1 98 ? 20.257 2.892 -16.896 1.00 96.94 98 ILE A CA 1
ATOM 741 C C . ILE A 1 98 ? 19.046 3.556 -16.240 1.00 96.94 98 ILE A C 1
ATOM 743 O O . ILE A 1 98 ? 18.163 4.036 -16.944 1.00 96.94 98 ILE A O 1
ATOM 747 N N . HIS A 1 99 ? 19.020 3.586 -14.909 1.00 97.50 99 HIS A N 1
ATOM 748 C CA . HIS A 1 99 ? 17.964 4.253 -14.150 1.00 97.50 99 HIS A CA 1
ATOM 749 C C . HIS A 1 99 ? 18.043 5.781 -14.225 1.00 97.50 99 HIS A C 1
ATOM 751 O O . HIS A 1 99 ? 19.135 6.352 -14.328 1.00 97.50 99 HIS A O 1
ATOM 757 N N . ASP A 1 100 ? 16.888 6.440 -14.102 1.00 98.06 100 ASP A N 1
ATOM 758 C CA . ASP A 1 100 ? 16.787 7.902 -14.134 1.00 98.06 100 ASP A CA 1
ATOM 759 C C . ASP A 1 100 ? 17.507 8.548 -12.947 1.00 98.06 100 ASP A C 1
ATOM 761 O O . ASP A 1 100 ? 17.111 8.339 -11.793 1.00 98.06 100 ASP A O 1
ATOM 765 N N . PRO A 1 101 ? 18.536 9.380 -13.197 1.00 97.44 101 PRO A N 1
ATOM 766 C CA . PRO A 1 101 ? 19.278 10.036 -12.127 1.00 97.44 101 PRO A CA 1
ATOM 767 C C . PRO A 1 101 ? 18.428 11.037 -11.327 1.00 97.44 101 PRO A C 1
ATOM 769 O O . PRO A 1 101 ? 18.828 11.423 -10.230 1.00 97.44 101 PRO A O 1
ATOM 772 N N . ASN A 1 102 ? 17.263 11.456 -11.836 1.00 96.50 102 ASN A N 1
ATOM 773 C CA . ASN A 1 102 ? 16.368 12.397 -11.158 1.00 96.50 102 ASN A CA 1
ATOM 774 C C . ASN A 1 102 ? 15.331 11.715 -10.255 1.00 96.50 102 ASN A C 1
ATOM 776 O O . ASN A 1 102 ? 14.633 12.404 -9.513 1.00 96.50 102 ASN A O 1
ATOM 780 N N . ASN A 1 103 ? 15.232 10.380 -10.274 1.00 96.62 103 ASN A N 1
ATOM 781 C CA . ASN A 1 103 ? 14.248 9.644 -9.471 1.00 96.62 103 ASN A CA 1
ATOM 782 C C . ASN A 1 103 ? 14.290 10.054 -7.993 1.00 96.62 103 ASN A C 1
ATOM 784 O O . ASN A 1 103 ? 13.261 10.374 -7.403 1.00 96.62 103 ASN A O 1
ATOM 788 N N . GLN A 1 104 ? 15.490 10.134 -7.411 1.00 91.75 104 GLN A N 1
ATOM 789 C CA . GLN A 1 104 ? 15.657 10.455 -5.995 1.00 91.75 104 GLN A CA 1
ATOM 790 C C . GLN A 1 104 ? 15.177 11.869 -5.638 1.00 91.75 104 GLN A C 1
ATOM 792 O O . GLN A 1 104 ? 14.535 12.049 -4.605 1.00 91.75 104 GLN A O 1
ATOM 797 N N . SER A 1 105 ? 15.474 12.875 -6.467 1.00 94.38 105 SER A N 1
ATOM 798 C CA . SER A 1 105 ? 15.075 14.263 -6.192 1.00 94.38 105 SER A CA 1
ATOM 799 C C . SER A 1 105 ? 13.573 14.486 -6.372 1.00 94.38 105 SER A C 1
ATOM 801 O O . SER A 1 105 ? 13.007 15.360 -5.717 1.00 94.38 105 SER A O 1
ATOM 803 N N . LEU A 1 106 ? 12.928 13.678 -7.218 1.00 93.62 106 LEU A N 1
ATOM 804 C CA . LEU A 1 106 ? 11.484 13.696 -7.461 1.00 93.62 106 LEU A CA 1
ATOM 805 C C . LEU A 1 106 ? 10.702 12.757 -6.528 1.00 93.62 106 LEU A C 1
ATOM 807 O O . LEU A 1 106 ? 9.477 12.841 -6.452 1.00 93.62 106 LEU A O 1
ATOM 811 N N . GLY A 1 107 ? 11.399 11.888 -5.792 1.00 94.69 107 GLY A N 1
ATOM 812 C CA . GLY A 1 107 ? 10.796 10.882 -4.921 1.00 94.69 107 GLY A CA 1
ATOM 813 C C . GLY A 1 107 ? 10.173 9.699 -5.667 1.00 94.69 107 GLY A C 1
ATOM 814 O O . GLY A 1 107 ? 9.370 8.988 -5.065 1.00 94.69 107 GLY A O 1
ATOM 815 N N . TYR A 1 108 ? 10.537 9.485 -6.936 1.00 97.75 108 TYR A N 1
ATOM 816 C CA . TYR A 1 108 ? 10.015 8.413 -7.784 1.00 97.75 108 TYR A CA 1
ATOM 817 C C . TYR A 1 108 ? 10.797 7.109 -7.622 1.00 97.75 108 TYR A C 1
ATOM 819 O O . TYR A 1 108 ? 12.023 7.108 -7.516 1.00 97.75 108 TYR A O 1
ATOM 827 N N . GLY A 1 109 ? 10.076 5.991 -7.640 1.00 98.19 109 GLY A N 1
ATOM 828 C CA . GLY A 1 109 ? 10.640 4.669 -7.911 1.00 98.19 109 GLY A CA 1
ATOM 829 C C . GLY A 1 109 ? 10.649 4.385 -9.412 1.00 98.19 109 GLY A C 1
ATOM 830 O O . GLY A 1 109 ? 9.951 5.064 -10.169 1.00 98.19 109 GLY A O 1
ATOM 831 N N . GLU A 1 110 ? 11.396 3.373 -9.854 1.00 98.38 110 GLU A N 1
ATOM 832 C CA . GLU A 1 110 ? 11.459 3.005 -11.270 1.00 98.38 110 GLU A CA 1
ATOM 833 C C . GLU A 1 110 ? 11.745 1.521 -11.491 1.00 98.38 110 GLU A C 1
ATOM 835 O O . GLU A 1 110 ? 12.698 0.984 -10.930 1.00 98.38 110 GLU A O 1
ATOM 840 N N . ASN A 1 111 ? 10.981 0.910 -12.398 1.00 98.19 111 ASN A N 1
ATOM 841 C CA . ASN A 1 111 ? 11.333 -0.367 -13.009 1.00 98.19 111 ASN A CA 1
ATOM 842 C C . ASN A 1 111 ? 11.599 -0.167 -14.501 1.00 98.19 111 ASN A C 1
ATOM 844 O O . ASN A 1 111 ? 10.873 0.575 -15.174 1.00 98.19 111 ASN A O 1
ATOM 848 N N . LEU A 1 112 ? 12.619 -0.860 -15.010 1.00 97.06 112 LEU A N 1
ATOM 849 C CA . LEU A 1 112 ? 13.009 -0.834 -16.415 1.00 97.06 112 LEU A CA 1
ATOM 850 C C . LEU A 1 112 ? 12.920 -2.231 -17.023 1.00 97.06 112 LEU A C 1
ATOM 852 O O . LEU A 1 112 ? 13.143 -3.243 -16.362 1.00 97.06 112 LEU A O 1
ATOM 856 N N . TYR A 1 113 ? 12.625 -2.287 -18.313 1.00 95.19 113 TYR A N 1
ATOM 857 C CA . TYR A 1 113 ? 12.704 -3.519 -19.088 1.00 95.19 113 TYR A CA 1
ATOM 858 C C . TYR A 1 113 ? 13.189 -3.202 -20.498 1.00 95.19 113 TYR A C 1
ATOM 860 O O . TYR A 1 113 ? 12.671 -2.286 -21.131 1.00 95.19 113 TYR A O 1
ATOM 868 N N . ALA A 1 114 ? 14.171 -3.949 -20.999 1.00 93.38 114 ALA A N 1
ATOM 869 C CA . ALA A 1 114 ? 14.667 -3.810 -22.364 1.00 93.38 114 ALA A CA 1
ATOM 870 C C . ALA A 1 114 ? 14.449 -5.096 -23.157 1.00 93.38 114 ALA A C 1
ATOM 872 O O . ALA A 1 114 ? 14.619 -6.207 -22.657 1.00 93.38 114 ALA A O 1
ATOM 873 N N . HIS A 1 115 ? 14.097 -4.930 -24.427 1.00 89.81 115 HIS A N 1
ATOM 874 C CA . HIS A 1 115 ? 13.869 -6.022 -25.357 1.00 89.81 115 HIS A CA 1
ATOM 875 C C . HIS A 1 115 ? 14.532 -5.727 -26.697 1.00 89.81 115 HIS A C 1
ATOM 877 O O . HIS A 1 115 ? 14.262 -4.692 -27.295 1.00 89.81 115 HIS A O 1
ATOM 883 N N . SER A 1 116 ? 15.359 -6.640 -27.206 1.00 91.19 116 SER A N 1
ATOM 884 C CA . SER A 1 116 ? 16.103 -6.416 -28.456 1.00 91.19 116 SER A CA 1
ATOM 885 C C . SER A 1 116 ? 15.284 -6.658 -29.727 1.00 91.19 116 SER A C 1
ATOM 887 O O . SER A 1 116 ? 15.719 -6.259 -30.805 1.00 91.19 116 SER A O 1
ATOM 889 N N . ALA A 1 117 ? 14.128 -7.333 -29.660 1.00 90.62 117 ALA A N 1
ATOM 890 C CA . ALA A 1 117 ? 13.351 -7.573 -30.873 1.00 90.62 117 ALA A CA 1
ATOM 891 C C . ALA A 1 117 ? 12.634 -6.300 -31.327 1.00 90.62 117 ALA A C 1
ATOM 893 O O . ALA A 1 117 ? 12.101 -5.545 -30.515 1.00 90.62 117 ALA A O 1
ATOM 894 N N . ASN A 1 118 ? 12.539 -6.127 -32.646 1.00 90.56 118 ASN A N 1
ATOM 895 C CA . ASN A 1 118 ? 11.791 -5.044 -33.286 1.00 90.56 118 ASN A CA 1
ATOM 896 C C . ASN A 1 118 ? 10.276 -5.287 -33.249 1.00 90.56 118 ASN A C 1
ATOM 898 O O . ASN A 1 118 ? 9.596 -5.391 -34.271 1.00 90.56 118 ASN A O 1
ATOM 902 N N . LYS A 1 119 ? 9.770 -5.468 -32.033 1.00 88.94 119 LYS A N 1
ATOM 903 C CA . LYS A 1 119 ? 8.371 -5.637 -31.687 1.00 88.94 119 LYS A CA 1
ATOM 904 C C . LYS A 1 119 ? 8.202 -5.180 -30.244 1.00 88.94 119 LYS A C 1
ATOM 906 O O . LYS A 1 119 ? 8.930 -5.641 -29.370 1.00 88.94 119 LYS A O 1
ATOM 911 N N . ILE A 1 120 ? 7.213 -4.321 -30.012 1.00 85.25 120 ILE A N 1
ATOM 912 C CA . ILE A 1 120 ? 6.815 -3.921 -28.663 1.00 85.25 120 ILE A CA 1
ATOM 913 C C . ILE A 1 120 ? 6.487 -5.198 -27.862 1.00 85.25 120 ILE A C 1
ATOM 915 O O . ILE A 1 120 ? 5.623 -5.966 -28.312 1.00 85.25 120 ILE A O 1
ATOM 919 N N . PRO A 1 121 ? 7.183 -5.486 -26.743 1.00 84.56 121 PRO A N 1
ATOM 920 C CA . PRO A 1 121 ? 6.860 -6.635 -25.911 1.00 84.56 121 PRO A CA 1
ATOM 921 C C . PRO A 1 121 ? 5.440 -6.517 -25.357 1.00 84.56 121 PRO A C 1
ATOM 923 O O . PRO A 1 121 ? 4.909 -5.428 -25.148 1.00 84.56 121 PRO A O 1
ATOM 926 N N . ASP A 1 122 ? 4.807 -7.665 -25.143 1.00 90.00 122 ASP A N 1
ATOM 927 C CA . ASP A 1 122 ? 3.491 -7.706 -24.522 1.00 90.00 122 ASP A CA 1
ATOM 928 C C . ASP A 1 122 ? 3.565 -7.116 -23.103 1.00 90.00 122 ASP A C 1
ATOM 930 O O . ASP A 1 122 ? 4.399 -7.528 -22.296 1.00 90.00 122 ASP A O 1
ATOM 934 N N . LEU A 1 123 ? 2.696 -6.143 -22.809 1.00 90.12 123 LEU A N 1
ATOM 935 C CA . LEU A 1 123 ? 2.732 -5.392 -21.553 1.00 90.12 123 LEU A CA 1
ATOM 936 C C . LEU A 1 123 ? 2.590 -6.313 -20.336 1.00 90.12 123 LEU A C 1
ATOM 938 O O . LEU A 1 123 ? 3.335 -6.169 -19.373 1.00 90.12 123 LEU A O 1
ATOM 942 N N . ASN A 1 124 ? 1.683 -7.292 -20.388 1.00 90.88 124 ASN A N 1
ATOM 943 C CA . ASN A 1 124 ? 1.513 -8.234 -19.285 1.00 90.88 124 ASN A CA 1
ATOM 944 C C . ASN A 1 124 ? 2.768 -9.082 -19.088 1.00 90.88 124 ASN A C 1
ATOM 946 O O . ASN A 1 124 ? 3.130 -9.365 -17.954 1.00 90.88 124 ASN A O 1
ATOM 950 N N . THR A 1 125 ? 3.454 -9.465 -20.162 1.00 90.88 125 THR A N 1
ATOM 951 C CA . THR A 1 125 ? 4.726 -10.195 -20.070 1.00 90.88 125 THR A CA 1
ATOM 952 C C . THR A 1 125 ? 5.790 -9.368 -19.346 1.00 90.88 125 THR A C 1
ATOM 954 O O . THR A 1 125 ? 6.438 -9.885 -18.441 1.00 90.88 125 THR A O 1
ATOM 957 N N . VAL A 1 126 ? 5.925 -8.078 -19.678 1.00 93.06 126 VAL A N 1
ATOM 958 C CA . VAL A 1 126 ? 6.856 -7.165 -18.988 1.00 93.06 126 VAL A CA 1
ATOM 959 C C . VAL A 1 126 ? 6.503 -7.049 -17.504 1.00 93.06 126 VAL A C 1
ATOM 961 O O . VAL A 1 126 ? 7.344 -7.309 -16.647 1.00 93.06 126 VAL A O 1
ATOM 964 N N . LEU A 1 127 ? 5.246 -6.724 -17.198 1.00 93.38 127 LEU A N 1
ATOM 965 C CA . LEU A 1 127 ? 4.786 -6.508 -15.826 1.00 93.38 127 LEU A CA 1
ATOM 966 C C . LEU A 1 127 ? 4.892 -7.770 -14.961 1.00 93.38 127 LEU A C 1
ATOM 968 O O . LEU A 1 127 ? 5.282 -7.683 -13.801 1.00 93.38 127 LEU A O 1
ATOM 972 N N . ASN A 1 128 ? 4.566 -8.942 -15.517 1.00 92.69 128 ASN A N 1
ATOM 973 C CA . ASN A 1 128 ? 4.704 -10.206 -14.799 1.00 92.69 128 ASN A CA 1
ATOM 974 C C . ASN A 1 128 ? 6.175 -10.573 -14.584 1.00 92.69 128 ASN A C 1
ATOM 976 O O . ASN A 1 128 ? 6.490 -11.055 -13.505 1.00 92.69 128 ASN A O 1
ATOM 980 N N . SER A 1 129 ? 7.077 -10.299 -15.538 1.00 92.00 129 SER A N 1
ATOM 981 C CA . SER A 1 129 ? 8.505 -10.629 -15.379 1.00 92.00 129 SER A CA 1
ATOM 982 C C . SER A 1 129 ? 9.145 -9.935 -14.174 1.00 92.00 129 SER A C 1
ATOM 984 O O . SER A 1 129 ? 9.886 -10.560 -13.425 1.00 92.00 129 SER A O 1
ATOM 986 N N . TRP A 1 130 ? 8.775 -8.677 -13.905 1.00 93.75 130 TRP A N 1
ATOM 987 C CA . TRP A 1 130 ? 9.240 -7.943 -12.724 1.00 93.75 130 TRP A CA 1
ATOM 988 C C . TRP A 1 130 ? 8.851 -8.589 -11.398 1.00 93.75 130 TRP A C 1
ATOM 990 O O . TRP A 1 130 ? 9.459 -8.281 -10.381 1.00 93.75 130 TRP A O 1
ATOM 1000 N N . PHE A 1 131 ? 7.837 -9.449 -11.395 1.00 93.25 131 PHE A N 1
ATOM 1001 C CA . PHE A 1 131 ? 7.387 -10.146 -10.204 1.00 93.25 131 PHE A CA 1
ATOM 1002 C C . PHE A 1 131 ? 7.783 -11.621 -10.228 1.00 93.25 131 PHE A C 1
ATOM 1004 O O . PHE A 1 131 ? 8.532 -12.064 -9.368 1.00 93.25 131 PHE A O 1
ATOM 1011 N N . ASP A 1 132 ? 7.284 -12.376 -11.205 1.00 92.44 132 ASP A N 1
ATOM 1012 C CA . ASP A 1 132 ? 7.334 -13.841 -11.227 1.00 92.44 132 ASP A CA 1
ATOM 1013 C C . ASP A 1 132 ? 8.759 -14.371 -11.402 1.00 92.44 132 ASP A C 1
ATOM 1015 O O . ASP A 1 132 ? 9.116 -15.389 -10.807 1.00 92.44 132 ASP A O 1
ATOM 1019 N N . ASP A 1 133 ? 9.586 -13.674 -12.185 1.00 91.38 133 ASP A N 1
ATOM 1020 C CA . ASP A 1 133 ? 10.971 -14.094 -12.403 1.00 91.38 133 ASP A CA 1
ATOM 1021 C C . ASP A 1 133 ? 11.861 -13.728 -11.205 1.00 91.38 133 ASP A C 1
ATOM 1023 O O . ASP A 1 133 ? 12.881 -14.373 -10.974 1.00 91.38 133 ASP A O 1
ATOM 1027 N N . GLU A 1 134 ? 11.471 -12.713 -10.432 1.00 93.81 134 GLU A N 1
ATOM 1028 C CA . GLU A 1 134 ? 12.263 -12.110 -9.357 1.00 93.81 134 GLU A CA 1
ATOM 1029 C C . GLU A 1 134 ? 11.893 -12.596 -7.950 1.00 93.81 134 GLU A C 1
ATOM 1031 O O . GLU A 1 134 ? 12.769 -12.688 -7.085 1.00 93.81 134 GLU A O 1
ATOM 1036 N N . GLU A 1 135 ? 10.627 -12.954 -7.717 1.00 92.00 135 GLU A N 1
ATOM 1037 C CA . GLU A 1 135 ? 10.117 -13.455 -6.434 1.00 92.00 135 GLU A CA 1
ATOM 1038 C C . GLU A 1 135 ? 10.992 -14.577 -5.841 1.00 92.00 135 GLU A C 1
ATOM 1040 O O . GLU A 1 135 ? 11.345 -14.477 -4.660 1.00 92.00 135 GLU A O 1
ATOM 1045 N N . PRO A 1 136 ? 11.427 -15.606 -6.604 1.00 91.75 136 PRO A N 1
ATOM 1046 C CA . PRO A 1 136 ? 12.236 -16.695 -6.052 1.00 91.75 136 PRO A CA 1
ATOM 1047 C C . PRO A 1 136 ? 13.590 -16.246 -5.485 1.00 91.75 136 PRO A C 1
ATOM 1049 O O . PRO A 1 136 ? 14.213 -16.980 -4.713 1.00 91.75 136 PRO A O 1
ATOM 1052 N N . PHE A 1 137 ? 14.065 -15.060 -5.876 1.00 91.69 137 PHE A N 1
ATOM 1053 C CA . PHE A 1 137 ? 15.352 -14.516 -5.460 1.00 91.69 137 PHE A CA 1
ATOM 1054 C C . PHE A 1 137 ? 15.244 -13.585 -4.250 1.00 91.69 137 PHE A C 1
ATOM 1056 O O . PHE A 1 137 ? 16.270 -13.266 -3.655 1.00 91.69 137 PHE A O 1
ATOM 1063 N N . TYR A 1 138 ? 14.046 -13.184 -3.819 1.00 92.12 138 TYR A N 1
ATOM 1064 C CA . TYR A 1 138 ? 13.896 -12.353 -2.627 1.00 92.12 138 TYR A CA 1
ATOM 1065 C C . TYR A 1 138 ? 13.829 -13.193 -1.344 1.00 92.12 138 TYR A C 1
ATOM 1067 O O . TYR A 1 138 ? 12.913 -13.992 -1.143 1.00 92.12 138 TYR A O 1
ATOM 1075 N N . ASN A 1 139 ? 14.765 -12.975 -0.418 1.00 88.94 139 ASN A N 1
ATOM 1076 C CA . ASN A 1 139 ? 14.703 -13.560 0.916 1.00 88.94 139 ASN A CA 1
ATOM 1077 C C . ASN A 1 139 ? 14.058 -12.576 1.895 1.00 88.94 139 ASN A C 1
ATOM 1079 O O . ASN A 1 139 ? 14.687 -11.644 2.391 1.00 88.94 139 ASN A O 1
ATOM 1083 N N . TYR A 1 140 ? 12.797 -12.822 2.245 1.00 86.75 140 TYR A N 1
ATOM 1084 C CA . TYR A 1 140 ? 12.079 -11.950 3.172 1.00 86.75 140 TYR A CA 1
ATOM 1085 C C . TYR A 1 140 ? 12.712 -11.885 4.575 1.00 86.75 140 TYR A C 1
ATOM 1087 O O . TYR A 1 140 ? 12.593 -10.866 5.259 1.00 86.75 140 TYR A O 1
ATOM 1095 N N . SER A 1 141 ? 13.350 -12.960 5.054 1.00 82.56 141 SER A N 1
ATOM 1096 C CA . SER A 1 141 ? 13.811 -13.046 6.451 1.00 82.56 141 SER A CA 1
ATOM 1097 C C . SER A 1 141 ? 14.847 -11.968 6.784 1.00 82.56 141 SER A C 1
ATOM 1099 O O . SER A 1 141 ? 14.683 -11.242 7.770 1.00 82.56 141 SER A O 1
ATOM 1101 N N . ASP A 1 142 ? 15.821 -11.778 5.901 1.00 84.19 142 ASP A N 1
ATOM 1102 C CA . ASP A 1 142 ? 16.897 -10.791 6.012 1.00 84.19 142 ASP A CA 1
ATOM 1103 C C . ASP A 1 142 ? 16.760 -9.621 5.020 1.00 84.19 142 ASP A C 1
ATOM 1105 O O . ASP A 1 142 ? 17.513 -8.655 5.109 1.00 84.19 142 ASP A O 1
ATOM 1109 N N . GLY A 1 143 ? 15.769 -9.667 4.124 1.00 82.81 143 GLY A N 1
ATOM 1110 C CA . GLY A 1 143 ? 15.525 -8.648 3.105 1.00 82.81 143 GLY A CA 1
ATOM 1111 C C . GLY A 1 143 ? 16.543 -8.661 1.964 1.00 82.81 143 GLY A C 1
ATOM 1112 O O . GLY A 1 143 ? 16.616 -7.685 1.217 1.00 82.81 143 GLY A O 1
ATOM 1113 N N . SER A 1 144 ? 17.348 -9.721 1.846 1.00 87.25 144 SER A N 1
ATOM 1114 C CA . SER A 1 144 ? 18.393 -9.824 0.832 1.00 87.25 144 SER A CA 1
ATOM 1115 C C . SER A 1 144 ? 17.861 -10.291 -0.523 1.00 87.25 144 SER A C 1
ATOM 1117 O O . SER A 1 144 ? 16.829 -10.957 -0.636 1.00 87.25 144 SER A O 1
ATOM 1119 N N . CYS A 1 145 ? 18.614 -9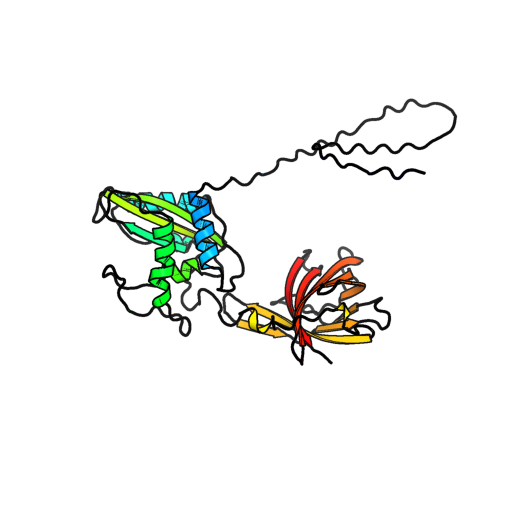.931 -1.560 1.00 88.50 145 CYS A N 1
ATOM 1120 C CA . CYS A 1 145 ? 18.461 -10.478 -2.893 1.00 88.50 145 CYS A CA 1
ATOM 1121 C C . CYS A 1 145 ? 19.456 -11.619 -3.075 1.00 88.50 145 CYS A C 1
ATOM 1123 O O . CYS A 1 145 ? 20.666 -11.384 -3.085 1.00 88.50 145 CYS A O 1
ATOM 1125 N N . ASN A 1 146 ? 18.960 -12.845 -3.177 1.00 84.75 146 ASN A N 1
ATOM 1126 C CA . ASN A 1 146 ? 19.794 -14.016 -3.376 1.00 84.75 146 ASN A CA 1
ATOM 1127 C C . ASN A 1 146 ? 20.500 -13.938 -4.732 1.00 84.75 146 ASN A C 1
ATOM 1129 O O . ASN A 1 146 ? 19.900 -13.583 -5.747 1.00 84.75 146 ASN A O 1
ATOM 1133 N N . GLU A 1 147 ? 21.772 -14.328 -4.753 1.00 77.94 147 GLU A N 1
ATOM 1134 C CA . GLU A 1 147 ? 22.512 -14.472 -6.001 1.00 77.94 147 GLU A CA 1
ATOM 1135 C C . GLU A 1 147 ? 21.904 -15.586 -6.862 1.00 77.94 147 GLU A C 1
ATOM 1137 O O . GLU A 1 147 ? 21.479 -16.634 -6.369 1.00 77.94 147 GLU A O 1
ATOM 1142 N N . GLY A 1 148 ? 21.890 -15.373 -8.174 1.00 78.06 148 GLY A N 1
ATOM 1143 C CA . GLY A 1 148 ? 21.335 -16.332 -9.112 1.00 78.06 148 GLY A CA 1
ATOM 1144 C C . GLY A 1 148 ? 21.434 -15.866 -10.552 1.00 78.06 148 GLY A C 1
ATOM 1145 O O . GLY A 1 148 ? 22.070 -14.859 -10.873 1.00 78.06 148 GLY A O 1
ATOM 1146 N N . THR A 1 149 ? 20.799 -16.618 -11.440 1.00 80.56 149 THR A N 1
ATOM 1147 C CA . THR A 1 149 ? 20.730 -16.293 -12.861 1.00 80.56 149 THR A CA 1
ATOM 1148 C C . THR A 1 149 ? 19.319 -16.583 -13.349 1.00 80.56 149 THR A C 1
ATOM 1150 O O . THR A 1 149 ? 18.801 -17.676 -13.110 1.00 80.56 149 THR A O 1
ATOM 1153 N N . PHE A 1 150 ? 18.695 -15.618 -14.019 1.00 75.56 150 PHE A N 1
ATOM 1154 C CA . PHE A 1 150 ? 17.415 -15.828 -14.688 1.00 75.56 150 PHE A CA 1
ATOM 1155 C C . PHE A 1 150 ? 17.563 -16.850 -15.828 1.00 75.56 150 PHE A C 1
ATOM 1157 O O . PHE A 1 150 ? 18.666 -17.122 -16.310 1.00 75.56 150 PHE A O 1
ATOM 1164 N N . ALA A 1 151 ? 16.447 -17.386 -16.331 1.00 73.00 151 ALA A N 1
ATOM 1165 C CA . ALA A 1 151 ? 16.459 -18.362 -17.430 1.00 73.00 151 ALA A CA 1
ATOM 1166 C C . ALA A 1 151 ? 17.143 -17.842 -18.714 1.00 73.00 151 ALA A C 1
ATOM 1168 O O . ALA A 1 151 ? 17.594 -18.630 -19.544 1.00 73.00 151 ALA A O 1
ATOM 1169 N N . ASN A 1 152 ? 17.242 -16.519 -18.870 1.00 70.69 152 ASN A N 1
ATOM 1170 C CA . ASN A 1 152 ? 17.890 -15.850 -19.996 1.00 70.69 152 ASN A CA 1
ATOM 1171 C C . ASN A 1 152 ? 19.413 -15.639 -19.820 1.00 70.69 152 ASN A C 1
ATOM 1173 O O . ASN A 1 152 ? 20.044 -15.065 -20.706 1.00 70.69 152 ASN A O 1
ATOM 1177 N N . GLY A 1 153 ? 20.008 -16.087 -18.707 1.00 71.38 153 GLY A N 1
ATOM 1178 C CA . GLY A 1 153 ? 21.447 -15.979 -18.448 1.00 71.38 153 GLY A CA 1
ATOM 1179 C C . GLY A 1 153 ? 21.905 -14.679 -17.770 1.00 71.38 153 GLY A C 1
ATOM 1180 O O . GLY A 1 153 ? 23.102 -14.528 -17.532 1.00 71.38 153 GLY A O 1
ATOM 1181 N N . GLN A 1 154 ? 20.997 -13.751 -17.449 1.00 75.44 154 GLN A N 1
ATOM 1182 C CA . GLN A 1 154 ? 21.321 -12.520 -16.716 1.00 75.44 154 GLN A CA 1
ATOM 1183 C C . GLN A 1 154 ? 21.368 -12.761 -15.203 1.00 75.44 154 GLN A C 1
ATOM 1185 O O . GLN A 1 154 ? 20.640 -13.608 -14.687 1.00 75.44 154 GLN A O 1
ATOM 1190 N N . SER A 1 155 ? 22.205 -12.001 -14.488 1.00 78.56 155 SER A N 1
ATOM 1191 C CA . SER A 1 155 ? 22.241 -12.029 -13.022 1.00 78.56 155 SER A CA 1
ATOM 1192 C C . SER A 1 155 ? 20.861 -11.726 -12.453 1.00 78.56 155 SER A C 1
ATOM 1194 O O . SER A 1 155 ? 20.237 -10.735 -12.833 1.00 78.56 155 SER A O 1
ATOM 1196 N N . ALA A 1 156 ? 20.408 -12.584 -11.544 1.00 80.06 156 ALA A N 1
ATOM 1197 C CA . ALA A 1 156 ? 19.138 -12.398 -10.873 1.00 80.06 156 ALA A CA 1
ATOM 1198 C C . ALA A 1 156 ? 19.156 -11.127 -10.013 1.00 80.06 156 ALA A C 1
ATOM 1200 O O . ALA A 1 156 ? 20.172 -10.766 -9.415 1.00 80.06 156 ALA A O 1
ATOM 1201 N N . THR A 1 157 ? 18.011 -10.463 -9.960 1.00 88.25 157 THR A N 1
ATOM 1202 C CA . THR A 1 157 ? 17.713 -9.351 -9.063 1.00 88.25 157 THR A CA 1
ATOM 1203 C C . THR A 1 157 ? 16.284 -9.522 -8.552 1.00 88.25 157 THR A C 1
ATOM 1205 O O . THR A 1 157 ? 15.560 -10.414 -8.984 1.00 88.25 157 THR A O 1
ATOM 1208 N N . CYS A 1 158 ? 15.915 -8.702 -7.584 1.00 92.88 158 CYS A N 1
ATOM 1209 C CA . CYS A 1 158 ? 14.611 -8.691 -6.935 1.00 92.88 158 CYS A CA 1
ATOM 1210 C C . CYS A 1 158 ? 14.112 -7.261 -6.705 1.00 92.88 158 CYS A C 1
ATOM 1212 O O . CYS A 1 158 ? 13.092 -7.056 -6.053 1.00 92.88 158 CYS A O 1
ATOM 1214 N N . GLY A 1 159 ? 14.843 -6.260 -7.215 1.00 94.19 159 GLY A N 1
ATOM 1215 C CA . GLY A 1 159 ? 14.501 -4.852 -7.045 1.00 94.19 159 GLY A CA 1
ATOM 1216 C C . GLY A 1 159 ? 13.201 -4.466 -7.748 1.00 94.19 159 GLY A C 1
ATOM 1217 O O . GLY A 1 159 ? 12.481 -3.594 -7.253 1.00 94.19 159 GLY A O 1
ATOM 1218 N N . HIS A 1 160 ? 12.868 -5.122 -8.863 1.00 96.44 160 HIS A N 1
ATOM 1219 C CA . HIS A 1 160 ? 11.596 -4.886 -9.531 1.00 96.44 160 HIS A CA 1
ATOM 1220 C C . HIS A 1 160 ? 10.452 -5.510 -8.726 1.00 96.44 160 HIS A C 1
ATOM 1222 O O . HIS A 1 160 ? 9.435 -4.842 -8.511 1.00 96.44 160 HIS A O 1
ATOM 1228 N N . TYR A 1 161 ? 10.657 -6.725 -8.203 1.00 96.31 161 TYR A N 1
ATOM 1229 C CA . TYR A 1 161 ? 9.698 -7.415 -7.333 1.00 96.31 161 TYR A CA 1
ATOM 1230 C C . TYR A 1 161 ? 9.388 -6.595 -6.078 1.00 96.31 161 TYR A C 1
ATOM 1232 O O . TYR A 1 161 ? 8.221 -6.331 -5.766 1.00 96.31 161 TYR A O 1
ATOM 1240 N N . THR A 1 162 ? 10.423 -6.127 -5.373 1.00 95.12 162 THR A N 1
ATOM 1241 C CA . THR A 1 162 ? 10.237 -5.352 -4.142 1.00 95.12 162 THR A CA 1
ATOM 1242 C C . THR A 1 162 ? 9.552 -4.014 -4.410 1.00 95.12 162 THR A C 1
ATOM 1244 O O . THR A 1 162 ? 8.733 -3.592 -3.596 1.00 95.12 162 THR A O 1
ATOM 1247 N N . GLN A 1 163 ? 9.796 -3.372 -5.558 1.00 97.06 163 GLN A N 1
ATOM 1248 C CA . GLN A 1 163 ? 9.091 -2.145 -5.936 1.00 97.06 163 GLN A CA 1
ATOM 1249 C C . GLN A 1 163 ? 7.600 -2.393 -6.221 1.00 97.06 163 GLN A C 1
ATOM 1251 O O . GLN A 1 163 ? 6.760 -1.619 -5.755 1.00 97.06 163 GLN A O 1
ATOM 1256 N N . VAL A 1 164 ? 7.243 -3.470 -6.931 1.00 96.44 164 VAL A N 1
ATOM 1257 C CA . VAL A 1 164 ? 5.833 -3.827 -7.207 1.00 96.44 164 VAL A CA 1
ATOM 1258 C C . VAL A 1 164 ? 5.055 -4.032 -5.902 1.00 96.44 164 VAL A C 1
ATOM 1260 O O . VAL A 1 164 ? 3.922 -3.555 -5.749 1.00 96.44 164 VAL A O 1
ATOM 1263 N N . LEU A 1 165 ? 5.681 -4.694 -4.928 1.00 94.19 165 LEU A N 1
ATOM 1264 C CA . LEU A 1 165 ? 5.088 -4.957 -3.618 1.00 94.19 165 LEU A CA 1
ATOM 1265 C C . LEU A 1 165 ? 5.293 -3.849 -2.591 1.00 94.19 165 LEU A C 1
ATOM 1267 O O . LEU A 1 165 ? 4.842 -4.006 -1.458 1.00 94.19 165 LEU A O 1
ATOM 1271 N N . TRP A 1 166 ? 5.927 -2.732 -2.956 1.00 93.31 166 TRP A N 1
ATOM 1272 C CA . TRP A 1 166 ? 6.271 -1.722 -1.969 1.00 93.31 166 TRP A CA 1
ATOM 1273 C C . TRP A 1 166 ? 5.016 -1.135 -1.327 1.00 93.31 166 TRP A C 1
ATOM 1275 O O . TRP A 1 166 ? 4.111 -0.606 -1.989 1.00 93.31 166 TRP A O 1
ATOM 1285 N N . GLN A 1 167 ? 4.950 -1.253 -0.007 1.00 88.44 167 GLN A N 1
ATOM 1286 C CA . GLN A 1 167 ? 3.743 -1.009 0.754 1.00 88.44 167 GLN A CA 1
ATOM 1287 C C . GLN A 1 167 ? 3.317 0.455 0.734 1.00 88.44 167 GLN A C 1
ATOM 1289 O O . GLN A 1 167 ? 2.118 0.721 0.755 1.00 88.44 167 GLN A O 1
ATOM 1294 N N . GLU A 1 168 ? 4.252 1.404 0.674 1.00 88.00 168 GLU A N 1
ATOM 1295 C CA . GLU A 1 168 ? 3.943 2.840 0.603 1.00 88.00 168 GLU A CA 1
ATOM 1296 C C . GLU A 1 168 ? 3.658 3.349 -0.814 1.00 88.00 168 GLU A C 1
ATOM 1298 O O . GLU A 1 168 ? 3.167 4.468 -0.972 1.00 88.00 168 GLU A O 1
ATOM 1303 N N . THR A 1 169 ? 3.926 2.555 -1.851 1.00 94.44 169 THR A N 1
ATOM 1304 C CA . THR A 1 169 ? 3.624 2.953 -3.228 1.00 94.44 169 THR A CA 1
ATOM 1305 C C . THR A 1 169 ? 2.108 2.992 -3.439 1.00 94.44 169 THR A C 1
ATOM 1307 O O . THR A 1 169 ? 1.373 2.110 -2.987 1.00 94.44 169 THR A O 1
ATOM 1310 N N . ARG A 1 170 ? 1.621 4.063 -4.069 1.00 92.94 170 ARG A N 1
ATOM 1311 C CA . ARG A 1 170 ? 0.195 4.383 -4.276 1.00 92.94 170 ARG A CA 1
ATOM 1312 C C . ARG A 1 170 ? -0.153 4.602 -5.739 1.00 92.94 170 ARG A C 1
ATOM 1314 O O . ARG A 1 170 ? -1.303 4.414 -6.123 1.00 92.94 170 ARG A O 1
ATOM 1321 N N . GLU A 1 171 ? 0.818 5.002 -6.543 1.00 97.56 171 GLU A N 1
ATOM 1322 C CA . GLU A 1 171 ? 0.615 5.362 -7.935 1.00 97.56 171 GLU A CA 1
ATOM 1323 C C . GLU A 1 171 ? 1.700 4.750 -8.812 1.00 97.56 171 GLU A C 1
ATOM 1325 O O . GLU A 1 171 ? 2.856 4.632 -8.395 1.00 97.56 171 GLU A O 1
ATOM 1330 N N . VAL A 1 172 ? 1.318 4.398 -10.036 1.00 98.56 172 VAL A N 1
ATOM 1331 C CA . VAL A 1 172 ? 2.226 3.949 -11.091 1.00 98.56 172 VAL A CA 1
ATOM 1332 C C . VAL A 1 172 ? 1.839 4.590 -12.421 1.00 98.56 172 VAL A C 1
ATOM 1334 O O . VAL A 1 172 ? 0.658 4.801 -12.697 1.00 98.56 172 VAL A O 1
ATOM 1337 N N . GLY A 1 173 ? 2.824 4.891 -13.257 1.00 98.38 173 GLY A N 1
ATOM 1338 C CA . GLY A 1 173 ? 2.614 5.294 -14.645 1.00 98.38 173 GLY A CA 1
ATOM 1339 C C . GLY A 1 173 ? 3.731 4.746 -15.519 1.00 98.38 173 GLY A C 1
ATOM 1340 O O . GLY A 1 173 ? 4.884 4.707 -15.090 1.00 98.38 173 GLY A O 1
ATOM 1341 N N . CYS A 1 174 ? 3.389 4.274 -16.717 1.00 98.19 174 CYS A N 1
ATOM 1342 C CA . CYS A 1 174 ? 4.305 3.505 -17.551 1.00 98.19 174 CYS A CA 1
ATOM 1343 C C . CYS A 1 174 ? 4.330 4.003 -18.989 1.00 98.19 174 CYS A C 1
ATOM 1345 O O . CYS A 1 174 ? 3.313 4.433 -19.522 1.00 98.19 174 CYS A O 1
ATOM 1347 N N . ALA A 1 175 ? 5.482 3.868 -19.632 1.00 97.38 175 ALA A N 1
ATOM 1348 C CA . ALA A 1 175 ? 5.693 4.247 -21.017 1.00 97.38 175 ALA A CA 1
ATOM 1349 C C . ALA A 1 175 ? 6.727 3.340 -21.688 1.00 97.38 175 ALA A C 1
ATOM 1351 O O . ALA A 1 175 ? 7.457 2.597 -21.026 1.00 97.38 175 ALA A O 1
ATOM 1352 N N . SER A 1 176 ? 6.805 3.415 -23.014 1.00 96.94 176 SER A N 1
ATOM 1353 C CA . SER A 1 176 ? 7.787 2.661 -23.787 1.00 96.94 176 SER A CA 1
ATOM 1354 C C . SER A 1 176 ? 8.264 3.434 -25.005 1.00 96.94 176 SER A C 1
ATOM 1356 O O . SER A 1 176 ? 7.452 4.087 -25.661 1.00 96.94 176 SER A O 1
ATOM 1358 N N . SER A 1 177 ? 9.532 3.256 -25.370 1.00 97.38 177 SER A N 1
ATOM 1359 C CA . SER A 1 177 ? 10.124 3.875 -26.560 1.00 97.38 177 SER A CA 1
ATOM 1360 C C . SER A 1 177 ? 11.044 2.904 -27.293 1.00 97.38 177 SER A C 1
ATOM 1362 O O . SER A 1 177 ? 11.653 2.018 -26.694 1.00 97.38 177 SER A O 1
ATOM 1364 N N . GLN A 1 178 ? 11.134 3.050 -28.616 1.00 97.62 178 GLN A N 1
ATOM 1365 C CA . GLN A 1 178 ? 12.001 2.217 -29.447 1.00 97.62 178 GLN A CA 1
ATOM 1366 C C . GLN A 1 178 ? 13.423 2.776 -29.463 1.00 97.62 178 GLN A C 1
ATOM 1368 O O . GLN A 1 178 ? 13.620 3.937 -29.826 1.00 97.62 178 GLN A O 1
ATOM 1373 N N . TYR A 1 179 ? 14.417 1.949 -29.158 1.00 98.12 179 TYR A N 1
ATOM 1374 C CA . TYR A 1 179 ? 15.824 2.316 -29.255 1.00 98.12 179 TYR A CA 1
ATOM 1375 C C . TYR A 1 179 ? 16.222 2.657 -30.690 1.00 98.12 179 TYR A C 1
ATOM 1377 O O . TYR A 1 179 ? 16.048 1.860 -31.614 1.00 98.12 179 TYR A O 1
ATOM 1385 N N . GLN A 1 180 ? 16.812 3.837 -30.867 1.00 97.19 180 GLN A N 1
ATOM 1386 C CA . GLN A 1 180 ? 17.282 4.320 -32.168 1.00 97.19 180 GLN A CA 1
ATOM 1387 C C . GLN A 1 180 ? 18.747 3.957 -32.423 1.00 97.19 180 GLN A C 1
ATOM 1389 O O . GLN A 1 180 ? 19.179 3.858 -33.572 1.00 97.19 180 GLN A O 1
ATOM 1394 N N . VAL A 1 181 ? 19.505 3.747 -31.347 1.00 96.50 181 VAL A N 1
ATOM 1395 C CA . VAL A 1 181 ? 20.946 3.481 -31.347 1.00 96.50 181 VAL A CA 1
ATOM 1396 C C . VAL A 1 181 ? 21.311 2.533 -30.199 1.00 96.50 181 VAL A C 1
ATOM 1398 O O . VAL A 1 181 ? 20.492 2.267 -29.320 1.00 96.50 181 VAL A O 1
ATOM 1401 N N . GLY A 1 182 ? 22.556 2.057 -30.186 1.00 94.69 182 GLY A N 1
ATOM 1402 C CA . GLY A 1 182 ? 23.100 1.236 -29.102 1.00 94.69 182 GLY A CA 1
ATOM 1403 C C . GLY A 1 182 ? 22.830 -0.261 -29.261 1.00 94.69 182 GLY A C 1
ATOM 1404 O O . GLY A 1 182 ? 22.411 -0.726 -30.318 1.00 94.69 182 GLY A O 1
ATOM 1405 N N . GLU A 1 183 ? 23.101 -1.018 -28.198 1.00 92.06 183 GLU A N 1
ATOM 1406 C CA . GLU A 1 183 ? 22.994 -2.487 -28.171 1.00 92.06 183 GLU A CA 1
ATOM 1407 C C . GLU A 1 183 ? 21.585 -2.986 -28.520 1.00 92.06 183 GLU A C 1
ATOM 1409 O O . GLU A 1 183 ? 21.422 -3.994 -29.204 1.00 92.06 183 GLU A O 1
ATOM 1414 N N . TYR A 1 184 ? 20.569 -2.240 -28.094 1.00 93.12 184 TYR A N 1
ATOM 1415 C CA . TYR A 1 184 ? 19.166 -2.573 -28.299 1.00 93.12 184 TYR A CA 1
ATOM 1416 C C . TYR A 1 184 ? 18.566 -1.905 -29.541 1.00 93.12 184 TYR A C 1
ATOM 1418 O O . TYR A 1 184 ? 17.347 -1.847 -29.634 1.00 93.12 184 TYR A O 1
ATOM 1426 N N . GLN A 1 185 ? 19.363 -1.375 -30.482 1.00 96.31 185 GLN A N 1
ATOM 1427 C CA . GLN A 1 185 ? 18.847 -0.657 -31.657 1.00 96.31 185 GLN A CA 1
ATOM 1428 C C . GLN A 1 185 ? 17.743 -1.446 -32.385 1.00 96.31 185 GLN A C 1
ATOM 1430 O O . GLN A 1 185 ? 17.922 -2.601 -32.771 1.00 96.31 185 GLN A O 1
ATOM 1435 N N . GLY A 1 186 ? 16.601 -0.793 -32.609 1.00 95.12 186 GLY A N 1
ATOM 1436 C CA . GLY A 1 186 ? 15.402 -1.400 -33.188 1.00 95.12 186 GLY A CA 1
ATOM 1437 C C . GLY A 1 186 ? 14.531 -2.151 -32.176 1.00 95.12 186 GLY A C 1
ATOM 1438 O O . GLY A 1 186 ? 13.375 -2.418 -32.480 1.00 95.12 186 GLY A O 1
ATOM 1439 N N . GLY A 1 187 ? 15.043 -2.443 -30.985 1.00 96.56 187 GLY A N 1
ATOM 1440 C CA . GLY A 1 187 ? 14.317 -2.949 -29.826 1.00 96.56 187 GLY A CA 1
ATOM 1441 C C . GLY A 1 187 ? 13.600 -1.857 -29.028 1.00 96.56 187 GLY A C 1
ATOM 1442 O O . GLY A 1 187 ? 13.548 -0.703 -29.444 1.00 96.56 187 GLY A O 1
ATOM 1443 N N . TYR A 1 188 ? 13.050 -2.206 -27.866 1.00 96.75 188 TYR A N 1
ATOM 1444 C CA . TYR A 1 188 ? 12.218 -1.323 -27.041 1.00 96.75 188 TYR A CA 1
ATOM 1445 C C . TYR A 1 188 ? 12.675 -1.291 -25.584 1.00 96.75 188 TYR A C 1
ATOM 1447 O O . TYR A 1 188 ? 13.096 -2.312 -25.040 1.00 96.75 188 TYR A O 1
ATOM 1455 N N . VAL A 1 189 ? 12.522 -0.128 -24.950 1.00 96.88 189 VAL A N 1
ATOM 1456 C CA . VAL A 1 189 ? 12.580 0.043 -23.496 1.00 96.88 189 VAL A CA 1
ATOM 1457 C C . VAL A 1 189 ? 11.188 0.318 -22.950 1.00 96.88 189 VAL A C 1
ATOM 1459 O O . VAL A 1 189 ? 10.417 1.056 -23.560 1.00 96.88 189 VAL A O 1
ATOM 1462 N N . TYR A 1 190 ? 10.886 -0.267 -21.799 1.00 97.06 190 TYR A N 1
ATOM 1463 C CA . TYR A 1 190 ? 9.739 0.034 -20.956 1.00 97.06 190 TYR A CA 1
ATOM 1464 C C . TYR A 1 190 ? 10.225 0.671 -19.662 1.00 97.06 190 TYR A C 1
ATOM 1466 O O . TYR A 1 190 ? 11.179 0.190 -19.049 1.00 97.06 190 TYR A O 1
ATOM 1474 N N . VAL A 1 191 ? 9.543 1.734 -19.253 1.00 98.06 191 VAL A N 1
ATOM 1475 C CA . VAL A 1 191 ? 9.803 2.485 -18.027 1.00 98.06 191 VAL A CA 1
ATOM 1476 C C . VAL A 1 191 ? 8.493 2.575 -17.262 1.00 98.06 191 VAL A C 1
ATOM 1478 O O . VAL A 1 191 ? 7.505 3.053 -17.811 1.00 98.06 191 VAL A O 1
ATOM 1481 N N . CYS A 1 192 ? 8.474 2.145 -16.004 1.00 98.50 192 CYS A N 1
ATOM 1482 C CA . CYS A 1 192 ? 7.380 2.447 -15.081 1.00 98.50 192 CYS A CA 1
ATOM 1483 C C . CYS A 1 192 ? 7.920 3.255 -13.909 1.00 98.50 192 CYS A C 1
ATOM 1485 O O . CYS A 1 192 ? 8.893 2.842 -13.280 1.00 98.50 192 CYS A O 1
ATOM 1487 N N . LYS A 1 193 ? 7.278 4.386 -13.615 1.00 98.69 193 LYS A N 1
ATOM 1488 C CA . LYS A 1 193 ? 7.566 5.242 -12.462 1.00 98.69 193 LYS A CA 1
ATOM 1489 C C . LYS A 1 193 ? 6.547 4.986 -11.359 1.00 98.69 193 LYS A C 1
ATOM 1491 O O . LYS A 1 193 ? 5.369 4.782 -11.649 1.00 98.69 193 LYS A O 1
ATOM 1496 N N . TYR A 1 194 ? 6.994 5.051 -10.110 1.00 98.50 194 TYR A N 1
ATOM 1497 C CA . TYR A 1 194 ? 6.177 4.774 -8.926 1.00 98.50 194 TYR A CA 1
ATOM 1498 C C . TYR A 1 194 ? 6.192 5.945 -7.950 1.00 98.50 194 TYR A C 1
ATOM 1500 O O . TYR A 1 194 ? 7.249 6.530 -7.721 1.00 98.50 194 TYR A O 1
ATOM 1508 N N . GLN A 1 195 ? 5.052 6.234 -7.318 1.00 96.19 195 GLN A N 1
ATOM 1509 C CA . GLN A 1 195 ? 4.965 7.209 -6.229 1.00 96.19 195 GLN A CA 1
ATOM 1510 C C . GLN A 1 195 ? 4.169 6.649 -5.041 1.00 96.19 195 GLN A C 1
ATOM 1512 O O . GLN A 1 195 ? 3.042 6.190 -5.197 1.00 96.19 195 GLN A O 1
ATOM 1517 N N . LYS A 1 196 ? 4.690 6.675 -3.811 1.00 92.69 196 LYS A N 1
ATOM 1518 C CA . LYS A 1 196 ? 6.083 6.990 -3.452 1.00 92.69 196 LYS A CA 1
ATOM 1519 C C . LYS A 1 196 ? 7.073 5.945 -3.982 1.00 92.69 196 LYS A C 1
ATOM 1521 O O . LYS A 1 196 ? 6.678 4.797 -4.209 1.00 92.69 196 LYS A O 1
ATOM 1526 N N . ALA A 1 197 ? 8.339 6.341 -4.118 1.00 94.56 197 ALA A N 1
ATOM 1527 C CA . ALA A 1 197 ? 9.454 5.425 -4.341 1.00 94.56 197 ALA A CA 1
ATOM 1528 C C . ALA A 1 197 ? 9.492 4.292 -3.310 1.00 94.56 197 ALA A C 1
ATOM 1530 O O . ALA A 1 197 ? 9.246 4.512 -2.120 1.00 94.56 197 ALA A O 1
ATOM 1531 N N . GLY A 1 198 ? 9.832 3.096 -3.788 1.00 93.12 198 GLY A N 1
ATOM 1532 C CA . GLY A 1 198 ? 10.180 1.964 -2.947 1.00 93.12 198 GLY A CA 1
ATOM 1533 C C . GLY A 1 198 ? 11.682 1.759 -2.803 1.00 93.12 198 GLY A C 1
ATOM 1534 O O . GLY A 1 198 ? 12.481 2.656 -3.065 1.00 93.12 198 GLY A O 1
ATOM 1535 N N . ASN A 1 199 ? 12.058 0.546 -2.399 1.00 92.81 199 ASN A N 1
ATOM 1536 C CA . ASN A 1 199 ? 13.438 0.064 -2.307 1.00 92.81 199 ASN A CA 1
ATOM 1537 C C . ASN A 1 199 ? 14.338 0.921 -1.402 1.00 92.81 199 ASN A C 1
ATOM 1539 O O . ASN A 1 199 ? 15.523 1.117 -1.677 1.00 92.81 199 ASN A O 1
ATOM 1543 N N . VAL A 1 200 ? 13.777 1.421 -0.298 1.00 88.12 200 VAL A N 1
ATOM 1544 C CA . VAL A 1 200 ? 14.534 2.144 0.727 1.00 88.12 200 VAL A CA 1
ATOM 1545 C C . VAL A 1 200 ? 15.514 1.186 1.406 1.00 88.12 200 VAL A C 1
ATOM 1547 O O . VAL A 1 200 ? 15.151 0.094 1.846 1.00 88.12 200 VAL A O 1
ATOM 1550 N N . GLN A 1 201 ? 16.783 1.590 1.483 1.00 83.50 201 GLN A N 1
ATOM 1551 C CA . GLN A 1 201 ? 17.843 0.749 2.029 1.00 83.50 201 GLN A CA 1
ATOM 1552 C C . GLN A 1 201 ? 17.559 0.367 3.490 1.00 83.50 201 GLN A C 1
ATOM 1554 O O . GLN A 1 201 ? 17.425 1.233 4.351 1.00 83.50 201 GLN A O 1
ATOM 1559 N N . GLY A 1 202 ? 17.548 -0.939 3.770 1.00 81.31 202 GLY A N 1
ATOM 1560 C CA . GLY A 1 202 ? 17.317 -1.485 5.111 1.00 81.31 202 GLY A CA 1
ATOM 1561 C C . GLY A 1 202 ? 15.843 -1.681 5.476 1.00 81.31 202 GLY A C 1
ATOM 1562 O O . GLY A 1 202 ? 15.564 -2.192 6.559 1.00 81.31 202 GLY A O 1
ATOM 1563 N N . GLU A 1 203 ? 14.914 -1.326 4.587 1.00 84.38 203 GLU A N 1
ATOM 1564 C CA . GLU A 1 203 ? 13.478 -1.544 4.767 1.00 84.38 203 GLU A CA 1
ATOM 1565 C C . GLU A 1 203 ? 12.985 -2.736 3.935 1.00 84.38 203 GLU A C 1
ATOM 1567 O O . GLU A 1 203 ? 13.583 -3.110 2.922 1.00 84.38 203 GLU A O 1
ATOM 1572 N N . LYS A 1 204 ? 11.886 -3.356 4.378 1.00 86.81 204 LYS A N 1
ATOM 1573 C CA . LYS A 1 204 ? 11.223 -4.451 3.657 1.00 86.81 204 LYS A CA 1
ATOM 1574 C C . LYS A 1 204 ? 10.055 -3.892 2.837 1.00 86.81 204 LYS A C 1
ATOM 1576 O O . LYS A 1 204 ? 9.391 -2.969 3.299 1.00 86.81 204 LYS A O 1
ATOM 1581 N N . PRO A 1 205 ? 9.757 -4.467 1.658 1.00 89.38 205 PRO A N 1
ATOM 1582 C CA . PRO A 1 205 ? 8.686 -3.981 0.790 1.00 89.38 205 PRO A CA 1
ATOM 1583 C C . PRO A 1 205 ? 7.296 -4.125 1.412 1.00 89.38 205 PRO A C 1
ATOM 1585 O O . PRO A 1 205 ? 6.399 -3.365 1.071 1.00 89.38 205 PRO A O 1
ATOM 1588 N N . TYR A 1 206 ? 7.110 -5.082 2.316 1.00 86.88 206 TYR A N 1
ATOM 1589 C CA . TYR A 1 206 ? 5.850 -5.367 2.993 1.00 86.88 206 TYR A CA 1
ATOM 1590 C C . TYR A 1 206 ? 6.120 -6.058 4.323 1.00 86.88 206 TYR A C 1
ATOM 1592 O O . TYR A 1 206 ? 7.254 -6.447 4.609 1.00 86.88 206 TYR A O 1
ATOM 1600 N N . CYS A 1 207 ? 5.070 -6.258 5.118 1.00 79.31 207 CYS A N 1
ATOM 1601 C CA . CYS A 1 207 ? 5.188 -6.866 6.433 1.00 79.31 207 CYS A CA 1
ATOM 1602 C C . CYS A 1 207 ? 4.399 -8.188 6.565 1.00 79.31 207 CYS A C 1
ATOM 1604 O O . CYS A 1 207 ? 3.174 -8.178 6.669 1.00 79.31 207 CYS A O 1
ATOM 1606 N N . LEU A 1 208 ? 5.099 -9.332 6.631 1.00 71.69 208 LEU A N 1
ATOM 1607 C CA . LEU A 1 208 ? 4.510 -10.679 6.776 1.00 71.69 208 LEU A CA 1
ATOM 1608 C C . LEU A 1 208 ? 3.838 -10.944 8.134 1.00 71.69 208 LEU A C 1
ATOM 1610 O O . LEU A 1 208 ? 2.895 -11.729 8.198 1.00 71.69 208 LEU A O 1
ATOM 1614 N N . GLU A 1 209 ? 4.287 -10.300 9.215 1.00 58.22 209 GLU A N 1
ATOM 1615 C CA . GLU A 1 209 ? 3.742 -10.524 10.570 1.00 58.22 209 GLU A CA 1
ATOM 1616 C C . GLU A 1 209 ? 2.327 -9.949 10.769 1.00 58.22 209 GLU A C 1
ATOM 1618 O O . GLU A 1 209 ? 1.704 -10.169 11.802 1.00 58.22 209 GLU A O 1
ATOM 1623 N N . TYR A 1 210 ? 1.780 -9.238 9.779 1.00 60.50 210 TYR A N 1
ATOM 1624 C CA . TYR A 1 210 ? 0.438 -8.646 9.846 1.00 60.50 210 TYR A CA 1
ATOM 1625 C C . TYR A 1 210 ? -0.583 -9.415 9.021 1.00 60.50 210 TYR A C 1
ATOM 1627 O O . TYR A 1 210 ? -1.563 -8.830 8.541 1.00 60.50 210 TYR A O 1
ATOM 1635 N N . SER A 1 211 ? -0.375 -10.727 8.862 1.00 53.00 211 SER A N 1
ATOM 1636 C CA . SER A 1 211 ? -1.398 -11.574 8.270 1.00 53.00 211 SER A CA 1
ATOM 1637 C C . SER A 1 211 ? -2.697 -11.365 9.047 1.00 53.00 211 SER A C 1
ATOM 1639 O O . SER A 1 211 ? -2.730 -11.351 10.282 1.00 53.00 211 SER A O 1
ATOM 1641 N N . ASN A 1 212 ? -3.798 -11.189 8.322 1.00 52.72 212 ASN A N 1
ATOM 1642 C CA . ASN A 1 212 ? -5.107 -11.139 8.955 1.00 52.72 212 ASN A CA 1
ATOM 1643 C C . ASN A 1 212 ? -5.350 -12.404 9.819 1.00 52.72 212 ASN A C 1
ATOM 1645 O O . ASN A 1 212 ? -6.145 -12.338 10.739 1.00 52.72 212 ASN A O 1
ATOM 1649 N N . ALA A 1 213 ? -4.633 -13.521 9.649 1.00 50.69 213 ALA A N 1
ATOM 1650 C CA . ALA A 1 213 ? -4.826 -14.719 10.474 1.00 50.69 213 ALA A CA 1
ATOM 1651 C C . ALA A 1 213 ? -4.648 -14.484 11.993 1.00 50.69 213 ALA A C 1
ATOM 1653 O O . ALA A 1 213 ? -5.363 -15.100 12.781 1.00 50.69 213 ALA A O 1
ATOM 1654 N N . ASP A 1 214 ? -3.798 -13.539 12.416 1.00 53.25 214 ASP A N 1
ATOM 1655 C CA . ASP A 1 214 ? -3.599 -13.223 13.844 1.00 53.25 214 ASP A CA 1
ATOM 1656 C C . ASP A 1 214 ? -4.792 -12.493 14.483 1.00 53.25 214 ASP A C 1
ATOM 1658 O O . ASP A 1 214 ? -4.917 -12.432 15.707 1.00 53.25 214 ASP A O 1
ATOM 1662 N N . LEU A 1 215 ? -5.672 -11.906 13.667 1.00 55.72 215 LEU A N 1
ATOM 1663 C CA . LEU A 1 215 ? -6.872 -11.199 14.122 1.00 55.72 215 LEU A CA 1
ATOM 1664 C C . LEU A 1 215 ? -8.163 -11.902 13.685 1.00 55.72 215 LEU A C 1
ATOM 1666 O O . LEU A 1 215 ? -9.183 -11.797 14.354 1.00 55.72 215 LEU A O 1
ATOM 1670 N N . TYR A 1 216 ? -8.144 -12.634 12.584 1.00 61.12 216 TYR A N 1
ATOM 1671 C CA . TYR A 1 216 ? -9.304 -13.275 11.990 1.00 61.12 216 TYR A CA 1
ATOM 1672 C C . TYR A 1 216 ? -9.199 -14.772 12.248 1.00 61.12 216 TYR A C 1
ATOM 1674 O O . TYR A 1 216 ? -8.817 -15.555 11.383 1.00 61.12 216 TYR A O 1
ATOM 1682 N N . THR A 1 217 ? -9.527 -15.183 13.466 1.00 56.72 217 THR A N 1
ATOM 1683 C CA . THR A 1 217 ? -9.790 -16.594 13.727 1.00 56.72 217 THR A CA 1
ATOM 1684 C C . THR A 1 217 ? -11.112 -16.974 13.054 1.00 56.72 217 THR A C 1
ATOM 1686 O O . THR A 1 217 ? -12.115 -16.271 13.181 1.00 56.72 217 THR A O 1
ATOM 1689 N N . GLU A 1 218 ? -11.138 -18.095 12.326 1.00 53.03 218 GLU A N 1
ATOM 1690 C CA . GLU A 1 218 ? -12.292 -18.517 11.504 1.00 53.03 218 GLU A CA 1
ATOM 1691 C C . GLU A 1 218 ? -13.573 -18.851 12.296 1.00 53.03 218 GLU A C 1
ATOM 1693 O O . GLU A 1 218 ? -14.617 -19.154 11.719 1.00 53.03 218 GLU A O 1
ATOM 1698 N N . LYS A 1 219 ? -13.542 -18.765 13.629 1.00 57.16 219 LYS A N 1
ATOM 1699 C CA . LYS A 1 219 ? -14.750 -18.811 14.454 1.00 57.16 219 LYS A CA 1
ATOM 1700 C C . LYS A 1 219 ? -15.321 -17.401 14.570 1.00 57.16 219 LYS A C 1
ATOM 1702 O O . LYS A 1 219 ? -14.992 -16.657 15.484 1.00 57.16 219 LYS A O 1
ATOM 1707 N N . SER A 1 220 ? -16.170 -17.003 13.631 1.00 56.09 220 SER A N 1
ATOM 1708 C CA . SER A 1 220 ? -16.917 -15.751 13.761 1.00 56.09 220 SER A CA 1
ATOM 1709 C C . SER A 1 220 ? -18.175 -15.964 14.605 1.00 56.09 220 SER A C 1
ATOM 1711 O O . SER A 1 220 ? -19.126 -16.595 14.138 1.00 56.09 220 SER A O 1
ATOM 1713 N N . SER A 1 221 ? -18.196 -15.421 15.823 1.00 62.81 221 SER A N 1
ATOM 1714 C CA . SER A 1 221 ? -19.422 -15.226 16.605 1.00 62.81 221 SER A CA 1
ATOM 1715 C C . SER A 1 221 ? -20.189 -13.982 16.133 1.00 62.81 221 SER A C 1
ATOM 1717 O O . SER A 1 221 ? -19.781 -13.280 15.207 1.00 62.81 221 SER A O 1
ATOM 1719 N N . SER A 1 222 ? -21.348 -13.735 16.741 1.00 75.12 222 SER A N 1
ATOM 1720 C CA . SER A 1 222 ? -22.193 -12.563 16.512 1.00 75.12 222 SER A CA 1
ATOM 1721 C C . SER A 1 222 ? -22.264 -11.756 17.804 1.00 75.12 222 SER A C 1
ATOM 1723 O O . SER A 1 222 ? -22.454 -12.343 18.873 1.00 75.12 222 SER A O 1
ATOM 1725 N N . PHE A 1 223 ? -22.193 -10.421 17.741 1.00 78.62 223 PHE A N 1
ATOM 1726 C CA . PHE A 1 223 ? -22.429 -9.577 18.921 1.00 78.62 223 PHE A CA 1
ATOM 1727 C C . PHE A 1 223 ? -23.832 -9.793 19.501 1.00 78.62 223 PHE A C 1
ATOM 1729 O O . PHE A 1 223 ? -24.029 -9.599 20.697 1.00 78.62 223 PHE A O 1
ATOM 1736 N N . LEU A 1 224 ? -24.794 -10.255 18.691 1.00 78.56 224 LEU A N 1
ATOM 1737 C CA . LEU A 1 224 ? -26.147 -10.593 19.151 1.00 78.56 224 LEU A CA 1
ATOM 1738 C C . LEU A 1 224 ? -26.173 -11.722 20.190 1.00 78.56 224 LEU A C 1
ATOM 1740 O O . LEU A 1 224 ? -27.147 -11.846 20.927 1.00 78.56 224 LEU A O 1
ATOM 1744 N N . GLN A 1 225 ? -25.127 -12.545 20.252 1.00 75.38 225 GLN A N 1
ATOM 1745 C CA . GLN A 1 225 ? -25.017 -13.638 21.218 1.00 75.38 225 GLN A CA 1
ATOM 1746 C C . GLN A 1 225 ? -24.318 -13.209 22.518 1.00 75.38 225 GLN A C 1
ATOM 1748 O O . GLN A 1 225 ? -24.248 -13.992 23.465 1.00 75.38 225 GLN A O 1
ATOM 1753 N N . LEU A 1 226 ? -23.806 -11.975 22.590 1.00 78.94 226 LEU A N 1
ATOM 1754 C CA . LEU A 1 226 ? -23.027 -11.490 23.723 1.00 78.94 226 LEU A CA 1
ATOM 1755 C C . LEU A 1 226 ? -23.886 -10.686 24.701 1.00 78.94 226 LEU A C 1
ATOM 1757 O O . LEU A 1 226 ? -24.594 -9.748 24.339 1.00 78.94 226 LEU A O 1
ATOM 1761 N N . SER A 1 227 ? -23.755 -11.003 25.988 1.00 84.25 227 SER A N 1
ATOM 1762 C CA . SER A 1 227 ? -24.293 -10.162 27.056 1.00 84.25 227 SER A CA 1
ATOM 1763 C C . SER A 1 227 ? -23.398 -8.940 27.241 1.00 84.25 227 SER A C 1
ATOM 1765 O O . SER A 1 227 ? -22.415 -9.007 27.972 1.00 84.25 227 SER A O 1
ATOM 1767 N N . LEU A 1 228 ? -23.741 -7.819 26.613 1.00 87.31 228 LEU A N 1
ATOM 1768 C CA . LEU A 1 228 ? -22.979 -6.570 26.741 1.00 87.31 228 LEU A CA 1
ATOM 1769 C C . LEU A 1 228 ? -23.339 -5.785 28.009 1.00 87.31 228 LEU A C 1
ATOM 1771 O O . LEU A 1 228 ? -22.488 -5.117 28.582 1.00 87.31 228 LEU A O 1
ATOM 1775 N N . ALA A 1 229 ? -24.591 -5.875 28.462 1.00 88.38 229 ALA A N 1
ATOM 1776 C CA . ALA A 1 229 ? -25.124 -5.056 29.547 1.00 88.38 229 ALA A CA 1
ATOM 1777 C C . ALA A 1 229 ? -24.291 -5.174 30.834 1.00 88.38 229 ALA A C 1
ATOM 1779 O O . ALA A 1 229 ? -24.094 -6.271 31.359 1.00 88.38 229 ALA A O 1
ATOM 1780 N N . GLY A 1 230 ? -23.817 -4.032 31.341 1.00 88.62 230 GLY A N 1
ATOM 1781 C CA . GLY A 1 230 ? -23.042 -3.948 32.582 1.00 88.62 230 GLY A CA 1
ATOM 1782 C C . GLY A 1 230 ? -21.625 -4.524 32.511 1.00 88.62 230 GLY A C 1
ATOM 1783 O O . GLY A 1 230 ? -20.998 -4.679 33.557 1.00 88.62 230 GLY A O 1
ATOM 1784 N N . ARG A 1 231 ? -21.117 -4.872 31.321 1.00 90.50 231 ARG A N 1
ATOM 1785 C CA . ARG A 1 231 ? -19.767 -5.427 31.152 1.00 90.50 231 ARG A CA 1
ATOM 1786 C C . ARG A 1 231 ? -18.751 -4.368 30.750 1.00 90.50 231 ARG A C 1
ATOM 1788 O O . ARG A 1 231 ? -19.090 -3.358 30.133 1.00 90.50 231 ARG A O 1
ATOM 1795 N N . SER A 1 232 ? -17.491 -4.642 31.071 1.00 91.19 232 SER A N 1
ATOM 1796 C CA . SER A 1 232 ? -16.341 -3.870 30.616 1.00 91.19 232 SER A CA 1
ATOM 1797 C C . SER A 1 232 ? -15.391 -4.770 29.834 1.00 91.19 232 SER A C 1
ATOM 1799 O O . SER A 1 232 ? -15.163 -5.917 30.215 1.00 91.19 232 SER A O 1
ATOM 1801 N N . PHE A 1 233 ? -14.855 -4.252 28.735 1.00 90.44 233 PHE A N 1
ATOM 1802 C CA . PHE A 1 233 ? -13.901 -4.94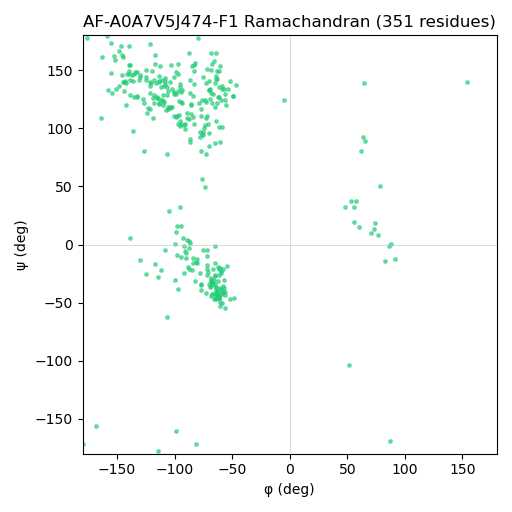7 27.880 1.00 90.44 233 PHE A CA 1
ATOM 1803 C C . PHE A 1 233 ? -12.647 -4.081 27.752 1.00 90.44 233 PHE A C 1
ATOM 1805 O O . PHE A 1 233 ? -12.724 -2.998 27.162 1.00 90.44 233 PHE A O 1
ATOM 1812 N N . PRO A 1 234 ? -11.494 -4.508 28.294 1.00 91.06 234 PRO A N 1
ATOM 1813 C CA . PRO A 1 234 ? -10.224 -3.851 28.022 1.00 91.06 234 PRO A CA 1
ATOM 1814 C C . PRO A 1 234 ? -9.944 -3.871 26.519 1.00 91.06 234 PRO A C 1
ATOM 1816 O O . PRO A 1 234 ? -10.113 -4.898 25.860 1.00 91.06 234 PRO A O 1
ATOM 1819 N N . ILE A 1 235 ? -9.531 -2.728 25.985 1.00 87.25 235 ILE A N 1
ATOM 1820 C CA . ILE A 1 235 ? -9.197 -2.546 24.579 1.00 87.25 235 ILE A CA 1
ATOM 1821 C C . ILE A 1 235 ? -7.677 -2.512 24.469 1.00 87.25 235 ILE A C 1
ATOM 1823 O O . ILE A 1 235 ? -7.022 -1.607 24.986 1.00 87.25 235 ILE A O 1
ATOM 1827 N N . GLU A 1 236 ? -7.123 -3.483 23.757 1.00 85.25 236 GLU A N 1
ATOM 1828 C CA . GLU A 1 236 ? -5.757 -3.424 23.251 1.00 85.25 236 GLU A CA 1
ATOM 1829 C C . GLU A 1 236 ? -5.805 -2.815 21.850 1.00 85.25 236 GLU A C 1
ATOM 1831 O O . GLU A 1 236 ? -6.211 -3.475 20.888 1.00 85.25 236 GLU A O 1
ATOM 1836 N N . LEU A 1 237 ? -5.444 -1.536 21.741 1.00 80.19 237 LEU A N 1
ATOM 1837 C CA . LEU A 1 237 ? -5.306 -0.867 20.450 1.00 80.19 237 LEU A CA 1
ATOM 1838 C C . LEU A 1 237 ? -4.037 -1.363 19.770 1.00 80.19 237 LEU A C 1
ATOM 1840 O O . LEU A 1 237 ? -2.956 -1.266 20.354 1.00 80.19 237 LEU A O 1
ATOM 1844 N N . MET A 1 238 ? -4.176 -1.872 18.547 1.00 76.56 238 MET A N 1
ATOM 1845 C CA . MET A 1 238 ? -3.055 -2.336 17.737 1.00 76.56 238 MET A CA 1
ATOM 1846 C C . MET A 1 238 ? -2.679 -1.216 16.773 1.00 76.56 238 MET A C 1
ATOM 1848 O O . MET A 1 238 ? -3.436 -0.912 15.849 1.00 76.56 238 MET A O 1
ATOM 1852 N N . VAL A 1 239 ? -1.518 -0.604 16.986 1.00 71.44 239 VAL A N 1
ATOM 1853 C CA . VAL A 1 239 ? -0.958 0.363 16.046 1.00 71.44 239 VAL A CA 1
ATOM 1854 C C . VAL A 1 239 ? 0.142 -0.322 15.254 1.00 71.44 239 VAL A C 1
ATOM 1856 O O . VAL A 1 239 ? 1.119 -0.830 15.801 1.00 71.44 239 VAL A O 1
ATOM 1859 N N . GLU A 1 240 ? -0.064 -0.384 13.948 1.00 70.56 240 GLU A N 1
ATOM 1860 C CA . GLU A 1 240 ? 0.861 -1.006 13.011 1.00 70.56 240 GLU A CA 1
ATOM 1861 C C . GLU A 1 240 ? 1.652 0.126 12.345 1.00 70.56 240 GLU A C 1
ATOM 1863 O O . GLU A 1 240 ? 1.091 0.916 11.588 1.00 70.56 240 GLU A O 1
ATOM 1868 N N . ASP A 1 241 ? 2.944 0.238 12.656 1.00 68.88 241 ASP A N 1
ATOM 1869 C CA . ASP A 1 241 ? 3.891 1.013 11.855 1.00 68.88 241 ASP A CA 1
ATOM 1870 C C . ASP A 1 241 ? 4.406 0.071 10.769 1.00 68.88 241 ASP A C 1
ATOM 1872 O O . ASP A 1 241 ? 5.339 -0.715 10.963 1.00 68.88 241 ASP A O 1
ATOM 1876 N N . ARG A 1 242 ? 3.699 0.095 9.643 1.00 65.69 242 ARG A N 1
ATOM 1877 C CA . ARG A 1 242 ? 3.925 -0.837 8.546 1.00 65.69 242 ARG A CA 1
ATOM 1878 C C . ARG A 1 242 ? 5.103 -0.450 7.653 1.00 65.69 242 ARG A C 1
ATOM 1880 O O . ARG A 1 242 ? 5.560 -1.293 6.901 1.00 65.69 242 ARG A O 1
ATOM 1887 N N . SER A 1 243 ? 5.648 0.761 7.767 1.00 61.84 243 SER A N 1
ATOM 1888 C CA . SER A 1 243 ? 6.919 1.078 7.104 1.00 61.84 243 SER A CA 1
ATOM 1889 C C . SER A 1 243 ? 8.100 0.484 7.866 1.00 61.84 243 SER A C 1
ATOM 1891 O O . SER A 1 243 ? 9.040 -0.029 7.268 1.00 61.84 243 SER A O 1
ATOM 1893 N N . LYS A 1 244 ? 8.018 0.431 9.201 1.00 65.94 244 LYS A N 1
ATOM 1894 C CA . LYS A 1 244 ? 9.041 -0.224 10.038 1.00 65.94 244 LYS A CA 1
ATOM 1895 C C . LYS A 1 244 ? 8.759 -1.692 10.330 1.00 65.94 244 LYS A C 1
ATOM 1897 O O . LYS A 1 244 ? 9.523 -2.330 11.051 1.00 65.94 244 LYS A O 1
ATOM 1902 N N . CYS A 1 245 ? 7.638 -2.215 9.843 1.00 71.56 245 CYS A N 1
ATOM 1903 C CA . CYS A 1 245 ? 7.086 -3.500 10.256 1.00 71.56 245 CYS A CA 1
ATOM 1904 C C . CYS A 1 245 ? 7.025 -3.685 11.781 1.00 71.56 245 CYS A C 1
ATOM 1906 O O . CYS A 1 245 ? 7.105 -4.811 12.268 1.00 71.56 245 CYS A O 1
ATOM 1908 N N . THR A 1 246 ? 6.817 -2.612 12.548 1.00 70.81 246 THR A N 1
ATOM 1909 C CA . THR A 1 246 ? 6.695 -2.685 14.011 1.00 70.81 246 THR A CA 1
ATOM 1910 C C . THR A 1 246 ? 5.254 -2.551 14.470 1.00 70.81 246 THR A C 1
ATOM 1912 O O . THR A 1 246 ? 4.495 -1.723 13.968 1.00 70.81 246 THR A O 1
ATOM 1915 N N . ARG A 1 247 ? 4.883 -3.350 15.470 1.00 71.62 247 ARG A N 1
ATOM 1916 C CA . ARG A 1 247 ? 3.571 -3.297 16.101 1.00 71.62 247 ARG A CA 1
ATOM 1917 C C . ARG A 1 247 ? 3.724 -2.762 17.504 1.00 71.62 247 ARG A C 1
ATOM 1919 O O . ARG A 1 247 ? 4.453 -3.337 18.310 1.00 71.62 247 ARG A O 1
ATOM 1926 N N . THR A 1 248 ? 3.004 -1.700 17.815 1.00 71.44 248 THR A N 1
ATOM 1927 C CA . THR A 1 248 ? 2.834 -1.265 19.194 1.00 71.44 248 THR A CA 1
ATOM 1928 C C . THR A 1 248 ? 1.409 -1.573 19.621 1.00 71.44 248 THR A C 1
ATOM 1930 O O . THR A 1 248 ? 0.449 -1.432 18.865 1.00 71.44 248 THR A O 1
ATOM 1933 N N . SER A 1 249 ? 1.266 -2.067 20.844 1.00 70.31 249 SER A N 1
ATOM 1934 C CA . SER A 1 249 ? -0.033 -2.348 21.442 1.00 70.31 249 SER A CA 1
ATOM 1935 C C . SER A 1 249 ? -0.174 -1.550 22.724 1.00 70.31 249 SER A C 1
ATOM 1937 O O . SER A 1 249 ? 0.756 -1.503 23.534 1.00 70.31 249 SER A O 1
ATOM 1939 N N . SER A 1 250 ? -1.339 -0.948 22.940 1.00 68.06 250 SER A N 1
ATOM 1940 C CA . SER A 1 250 ? -1.633 -0.233 24.179 1.00 68.06 250 SER A CA 1
ATOM 1941 C C . SER A 1 250 ? -2.922 -0.750 24.799 1.00 68.06 250 SER A C 1
ATOM 1943 O O . SER A 1 250 ? -3.972 -0.672 24.173 1.00 68.06 250 SER A O 1
ATOM 1945 N N . MET A 1 251 ? -2.845 -1.242 26.038 1.00 68.50 251 MET A N 1
ATOM 1946 C CA . MET A 1 251 ? -3.999 -1.691 26.836 1.00 68.50 251 MET A CA 1
ATOM 1947 C C . MET A 1 251 ? -4.523 -0.604 27.784 1.00 68.50 251 MET A C 1
ATOM 1949 O O . MET A 1 251 ? -4.978 -0.894 28.885 1.00 68.50 251 MET A O 1
ATOM 1953 N N . ASN A 1 252 ? -4.417 0.665 27.399 1.00 70.56 252 ASN A N 1
ATOM 1954 C CA . ASN A 1 252 ? -4.830 1.753 28.286 1.00 70.56 252 ASN A CA 1
ATOM 1955 C C . ASN A 1 252 ? -6.313 2.101 28.149 1.00 70.56 252 ASN A C 1
ATOM 1957 O O . ASN A 1 252 ? -6.786 2.959 28.868 1.00 70.56 252 ASN A O 1
ATOM 1961 N N . SER A 1 253 ? -7.059 1.471 27.240 1.00 79.56 253 SER A N 1
ATOM 1962 C CA . SER A 1 253 ? -8.449 1.845 26.981 1.00 79.56 253 SER A CA 1
ATOM 1963 C C . SER A 1 253 ? -9.413 0.747 27.420 1.00 79.56 253 SER A C 1
ATOM 1965 O O . SER A 1 253 ? -9.060 -0.429 27.467 1.00 79.56 253 SER A O 1
ATOM 1967 N N . SER A 1 254 ? -10.653 1.105 27.751 1.00 87.00 254 SER A N 1
ATOM 1968 C CA . SER A 1 254 ? -11.702 0.128 28.082 1.00 87.00 254 SER A CA 1
ATOM 1969 C C . SER A 1 254 ? -13.060 0.567 27.551 1.00 87.00 254 SER A C 1
ATOM 1971 O O . SER A 1 254 ? -13.394 1.749 27.610 1.00 87.00 254 SER A O 1
ATOM 1973 N N . LEU A 1 255 ? -13.838 -0.391 27.046 1.00 89.62 255 LEU A N 1
ATOM 1974 C CA . LEU A 1 255 ? -15.214 -0.224 26.587 1.00 89.62 255 LEU A CA 1
ATOM 1975 C C . LEU A 1 255 ? -16.161 -0.694 27.689 1.00 89.62 255 LEU A C 1
ATOM 1977 O O . LEU A 1 255 ? -16.247 -1.892 27.952 1.00 89.62 255 LEU A O 1
ATOM 1981 N N . THR A 1 256 ? -16.871 0.229 28.333 1.00 91.25 256 THR A N 1
ATOM 1982 C CA . THR A 1 256 ? -17.790 -0.095 29.432 1.00 91.25 256 THR A CA 1
ATOM 1983 C C . THR A 1 256 ? -19.230 0.179 29.032 1.00 91.25 256 THR A C 1
ATOM 1985 O O . THR A 1 256 ? -19.595 1.307 28.707 1.00 91.25 256 THR A O 1
ATOM 1988 N N . PHE A 1 257 ? -20.059 -0.857 29.085 1.00 90.50 257 PHE A N 1
ATOM 1989 C CA . PHE A 1 257 ? -21.475 -0.793 28.751 1.00 90.50 257 PHE A CA 1
ATOM 1990 C C . PHE A 1 257 ? -22.317 -0.550 30.002 1.00 90.50 257 PHE A C 1
ATOM 1992 O O . PHE A 1 257 ? -22.180 -1.246 31.011 1.00 90.50 257 PHE A O 1
ATOM 1999 N N . GLY A 1 258 ? -23.253 0.394 29.917 1.00 87.44 258 GLY A N 1
ATOM 2000 C CA . GLY A 1 258 ? -24.273 0.583 30.942 1.00 87.44 258 GLY A CA 1
ATOM 2001 C C . GLY A 1 258 ? -25.149 -0.664 31.109 1.00 87.44 258 GLY A C 1
ATOM 2002 O O . GLY A 1 258 ? -25.346 -1.448 30.177 1.00 87.44 258 GLY A O 1
ATOM 2003 N N . SER A 1 259 ? -25.721 -0.843 32.299 1.00 87.31 259 SER A N 1
ATOM 2004 C CA . SER A 1 259 ? -26.612 -1.974 32.611 1.00 87.31 259 SER A CA 1
ATOM 2005 C C . SER A 1 259 ? -27.876 -2.015 31.743 1.00 87.31 259 SER A C 1
ATOM 2007 O O . SER A 1 259 ? -28.427 -3.085 31.511 1.00 87.31 259 SER A O 1
ATOM 2009 N N . THR A 1 260 ? -28.322 -0.865 31.234 1.00 83.38 260 THR A N 1
ATOM 2010 C CA . THR A 1 260 ? -29.496 -0.726 30.357 1.00 83.38 260 THR A CA 1
ATOM 2011 C C . THR A 1 260 ? -29.137 -0.610 28.874 1.00 83.38 260 THR A C 1
ATOM 2013 O O . THR A 1 260 ? -30.036 -0.443 28.053 1.00 83.38 260 THR A O 1
ATOM 2016 N N . LEU A 1 261 ? -27.842 -0.652 28.523 1.00 80.62 261 LEU A N 1
ATOM 2017 C CA . LEU A 1 261 ? -27.320 -0.386 27.172 1.00 80.62 261 LEU A CA 1
ATOM 2018 C C . LEU A 1 261 ? -27.721 0.983 26.586 1.00 80.62 261 LEU A C 1
ATOM 2020 O O . LEU A 1 261 ? -27.632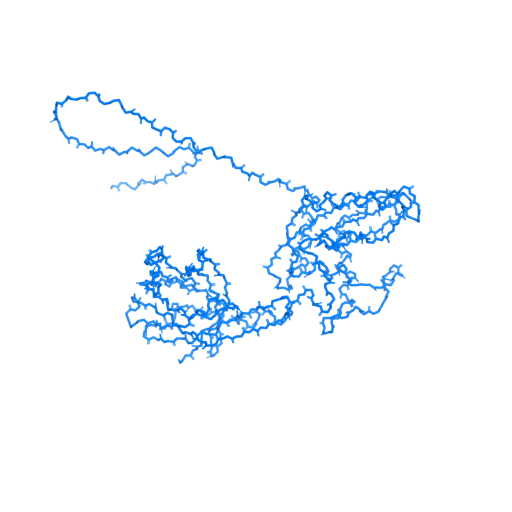 1.197 25.379 1.00 80.62 261 LEU A O 1
ATOM 2024 N N . GLN A 1 262 ? -28.134 1.920 27.443 1.00 82.38 262 GLN A N 1
ATOM 2025 C CA . GLN A 1 262 ? -28.398 3.312 27.068 1.00 82.38 262 GLN A CA 1
ATOM 2026 C C . GLN A 1 262 ? -27.125 4.152 27.008 1.00 82.38 262 GLN A C 1
ATOM 2028 O O . GLN A 1 262 ? -27.146 5.247 26.467 1.00 82.38 262 GLN A O 1
ATOM 2033 N N . SER A 1 263 ? -26.027 3.665 27.580 1.00 85.38 263 SER A N 1
ATOM 2034 C CA . SER A 1 263 ? -24.750 4.350 27.503 1.00 85.38 263 SER A CA 1
ATOM 2035 C C . SER A 1 263 ? -23.606 3.378 27.289 1.00 85.38 263 SER A C 1
ATOM 2037 O O . SER A 1 263 ? -23.628 2.237 27.764 1.00 85.38 263 SER A O 1
ATOM 2039 N N . VAL A 1 264 ? -22.601 3.848 26.562 1.00 88.75 264 VAL A N 1
ATOM 2040 C CA . VAL A 1 264 ? -21.312 3.180 26.418 1.00 88.75 264 VAL A CA 1
ATOM 2041 C C . VAL A 1 264 ? -20.234 4.224 26.643 1.00 88.75 264 VAL A C 1
ATOM 2043 O O . VAL A 1 264 ? -20.261 5.280 26.018 1.00 88.75 264 VAL A O 1
ATOM 2046 N N . VAL A 1 265 ? -19.308 3.935 27.550 1.00 87.00 265 VAL A N 1
ATOM 2047 C CA . VAL A 1 265 ? -18.210 4.837 27.905 1.00 87.00 265 VAL A CA 1
ATOM 2048 C C . VAL A 1 265 ? -16.902 4.188 27.493 1.00 87.00 265 VAL A C 1
ATOM 2050 O O . VAL A 1 265 ? -16.617 3.056 27.896 1.00 87.00 265 VAL A O 1
ATOM 2053 N N . ILE A 1 266 ? -16.099 4.914 26.721 1.00 84.44 266 ILE A N 1
ATOM 2054 C CA . ILE A 1 266 ? -14.722 4.538 26.413 1.00 84.44 266 ILE A CA 1
ATOM 2055 C C . ILE A 1 266 ? -13.801 5.441 27.213 1.00 84.44 266 ILE A C 1
ATOM 2057 O O . ILE A 1 266 ? -13.805 6.653 27.013 1.00 84.44 266 ILE A O 1
ATOM 2061 N N . LYS A 1 267 ? -13.023 4.856 28.124 1.00 78.56 267 LYS A N 1
ATOM 2062 C CA . LYS A 1 267 ? -12.050 5.595 28.939 1.00 78.56 267 LYS A CA 1
ATOM 2063 C C . LYS A 1 267 ? -10.652 5.472 28.366 1.00 78.56 267 LYS A C 1
ATOM 2065 O O . LYS A 1 267 ? -10.314 4.422 27.821 1.00 78.56 267 LYS A O 1
ATOM 2070 N N . GLU A 1 268 ? -9.858 6.527 28.563 1.00 72.38 268 GLU A N 1
ATOM 2071 C CA . GLU A 1 268 ? -8.419 6.540 28.275 1.00 72.38 268 GLU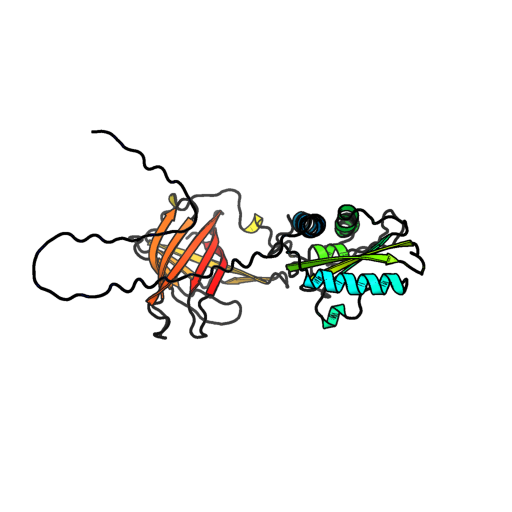 A CA 1
ATOM 2072 C C . GLU A 1 268 ? -8.105 6.098 26.835 1.00 72.38 268 GLU A C 1
ATOM 2074 O O . GLU A 1 268 ? -7.123 5.405 26.555 1.00 72.38 268 GLU A O 1
ATOM 2079 N N . PHE A 1 269 ? -8.973 6.495 25.899 1.00 73.38 269 PHE A N 1
ATOM 2080 C CA . PHE A 1 269 ? -8.840 6.181 24.486 1.00 73.38 269 PHE A CA 1
ATOM 2081 C C . PHE A 1 269 ? -7.687 6.989 23.897 1.00 73.38 269 PHE A C 1
ATOM 2083 O O . PHE A 1 269 ? -7.766 8.215 23.812 1.00 73.38 269 PHE A O 1
ATOM 2090 N N . LYS A 1 270 ? -6.592 6.306 23.542 1.00 66.44 270 LYS A N 1
ATOM 2091 C CA . LYS A 1 270 ? -5.425 6.939 22.919 1.00 66.44 270 LYS A CA 1
ATOM 2092 C C . LYS A 1 270 ? -5.642 7.024 21.416 1.00 66.44 270 LYS A C 1
ATOM 2094 O O . LYS A 1 270 ? -5.677 6.015 20.722 1.00 66.44 270 LYS A O 1
ATOM 2099 N N . ILE A 1 271 ? -5.792 8.251 20.940 1.00 57.47 271 ILE A N 1
ATOM 2100 C CA . ILE A 1 271 ? -6.225 8.565 19.574 1.00 57.47 271 ILE A CA 1
ATOM 2101 C C . ILE A 1 271 ? -5.040 8.625 18.593 1.00 57.47 271 ILE A C 1
ATOM 2103 O O . ILE A 1 271 ? -5.224 8.454 17.387 1.00 57.47 271 ILE A O 1
ATOM 2107 N N . PHE A 1 272 ? -3.817 8.821 19.098 1.00 55.25 272 PHE A N 1
ATOM 2108 C CA . PHE A 1 272 ? -2.646 9.130 18.280 1.00 55.25 272 PHE A CA 1
ATOM 2109 C C . PHE A 1 272 ? -1.449 8.236 18.606 1.00 55.25 272 PHE A C 1
ATOM 2111 O O . PHE A 1 272 ? -1.183 7.921 19.765 1.00 55.25 272 PHE A O 1
ATOM 2118 N N . ASN A 1 273 ? -0.685 7.891 17.566 1.00 49.62 273 ASN A N 1
ATOM 2119 C CA . ASN A 1 273 ? 0.603 7.205 17.694 1.00 49.62 273 ASN A CA 1
ATOM 2120 C C . ASN A 1 273 ? 1.727 8.153 18.167 1.00 49.62 273 ASN A C 1
ATOM 2122 O O . ASN A 1 273 ? 2.850 7.712 18.385 1.00 49.62 273 ASN A O 1
ATOM 2126 N N . THR A 1 274 ? 1.442 9.455 18.305 1.00 44.22 274 THR A N 1
ATOM 2127 C CA . THR A 1 274 ? 2.461 10.472 18.599 1.00 44.22 274 THR A CA 1
ATOM 2128 C C . THR A 1 274 ? 2.146 11.410 19.761 1.00 44.22 274 THR A C 1
ATOM 2130 O O . THR A 1 274 ? 3.090 12.021 20.237 1.00 44.22 274 THR A O 1
ATOM 2133 N N . ASP A 1 275 ? 0.915 11.486 20.296 1.00 49.84 275 ASP A N 1
ATOM 2134 C CA . ASP A 1 275 ? 0.605 12.437 21.380 1.00 49.84 275 ASP A CA 1
ATOM 2135 C C . ASP A 1 275 ? -0.395 11.925 22.433 1.00 49.84 275 ASP A C 1
ATOM 2137 O O . ASP A 1 275 ? -1.400 11.266 22.158 1.00 49.84 275 ASP A O 1
ATOM 2141 N N . THR A 1 276 ? -0.079 12.261 23.685 1.00 50.59 276 THR A N 1
ATOM 2142 C CA . THR A 1 276 ? -0.678 11.853 24.967 1.00 50.59 276 THR A CA 1
ATOM 2143 C C . THR A 1 276 ? -2.044 12.485 25.262 1.00 50.59 276 THR A C 1
ATOM 2145 O O . THR A 1 276 ? -2.260 13.015 26.351 1.00 50.59 276 THR A O 1
ATOM 2148 N N . ALA A 1 277 ? -2.995 12.442 24.334 1.00 54.59 277 ALA A N 1
ATOM 2149 C CA . ALA A 1 277 ? -4.372 12.824 24.649 1.00 54.59 277 ALA A CA 1
ATOM 2150 C C . ALA A 1 277 ? -5.159 11.585 25.108 1.00 54.59 277 ALA A C 1
ATOM 2152 O O . ALA A 1 277 ? -5.582 10.766 24.294 1.00 54.59 277 ALA A O 1
ATOM 2153 N N . LEU A 1 278 ? -5.321 11.423 26.426 1.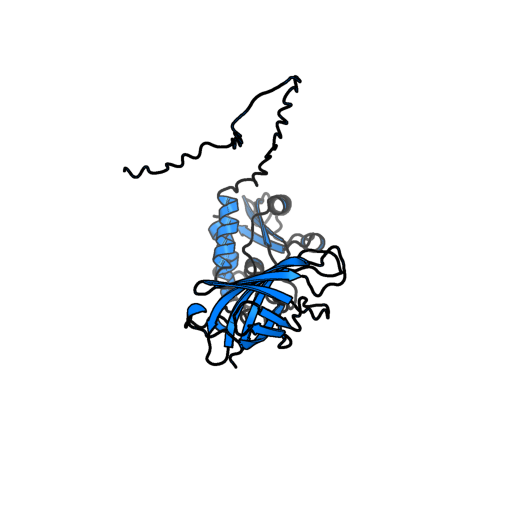00 60.56 278 LEU A N 1
ATOM 2154 C CA . LEU A 1 278 ? -6.283 10.480 27.001 1.00 60.56 278 LEU A CA 1
ATOM 2155 C C . LEU A 1 278 ? -7.674 11.106 26.891 1.00 60.56 278 LEU A C 1
ATOM 2157 O O . LEU A 1 278 ? -7.957 12.086 27.578 1.00 60.56 278 LEU A O 1
ATOM 2161 N N . VAL A 1 279 ? -8.534 10.551 26.038 1.00 72.38 279 VAL A N 1
ATOM 2162 C CA . VAL A 1 279 ? -9.898 11.064 25.850 1.00 72.38 279 VAL A CA 1
ATOM 2163 C C . VAL A 1 279 ? -10.915 10.075 26.412 1.00 72.38 279 VAL A C 1
ATOM 2165 O O . VAL A 1 279 ? -10.746 8.857 26.308 1.00 72.38 279 VAL A O 1
ATOM 2168 N N . THR A 1 280 ? -11.970 10.609 27.033 1.00 80.88 280 THR A N 1
ATOM 2169 C CA . THR A 1 280 ? -13.175 9.845 27.376 1.00 80.88 280 THR A CA 1
ATOM 2170 C C . THR A 1 280 ? -14.240 10.119 26.321 1.00 80.88 280 THR A C 1
ATOM 2172 O O . THR A 1 280 ? -14.504 11.278 26.007 1.00 80.88 280 THR A O 1
ATOM 2175 N N . LEU A 1 281 ? -14.835 9.067 25.762 1.00 85.25 281 LEU A N 1
ATOM 2176 C CA . LEU A 1 281 ? -15.921 9.165 24.786 1.00 85.25 281 LEU A CA 1
ATOM 2177 C C . LEU A 1 281 ? -17.191 8.559 25.378 1.00 85.25 281 LEU A C 1
ATOM 2179 O O . LEU A 1 281 ? -17.186 7.398 25.791 1.00 85.25 281 LEU A O 1
ATOM 2183 N N . ASP A 1 282 ? -18.271 9.338 25.372 1.00 88.56 282 ASP A N 1
ATOM 2184 C CA . ASP A 1 282 ? -19.580 8.910 25.857 1.00 88.56 282 ASP A CA 1
ATOM 2185 C C . ASP A 1 282 ? -20.557 8.757 24.694 1.00 88.56 282 ASP A C 1
ATOM 2187 O O . ASP A 1 282 ? -20.854 9.710 23.966 1.00 88.56 282 ASP A O 1
ATOM 2191 N N . PHE A 1 283 ? -21.121 7.563 24.569 1.00 92.00 283 PHE A N 1
ATOM 2192 C CA . PHE A 1 283 ? -22.148 7.244 23.591 1.00 92.00 283 PHE A CA 1
ATOM 2193 C C . PHE A 1 283 ? -23.491 7.051 24.283 1.00 92.00 283 PHE A C 1
ATOM 2195 O O . PHE A 1 283 ? -23.571 6.375 25.305 1.00 92.00 283 PHE A O 1
ATOM 2202 N N . ASP A 1 284 ? -24.544 7.621 23.701 1.00 91.44 284 ASP A N 1
ATOM 2203 C CA . ASP A 1 284 ? -25.917 7.615 24.238 1.00 91.44 284 ASP A CA 1
ATOM 2204 C C . ASP A 1 284 ? -26.792 6.531 23.607 1.00 91.44 284 ASP A C 1
ATOM 2206 O O . ASP A 1 284 ? -27.953 6.330 23.967 1.00 91.44 284 ASP A O 1
ATOM 2210 N N . LYS A 1 285 ? -26.273 5.886 22.564 1.00 91.12 285 LYS A N 1
ATOM 2211 C CA . LYS A 1 285 ? -27.012 4.902 21.795 1.00 91.12 285 LYS A CA 1
ATOM 2212 C C . LYS A 1 285 ? -26.068 3.849 21.253 1.00 91.12 285 LYS A C 1
ATOM 2214 O O . LYS A 1 285 ? -25.017 4.163 20.697 1.00 91.12 285 LYS A O 1
ATOM 2219 N N . LEU A 1 286 ? -26.515 2.607 21.374 1.00 91.81 286 LEU A N 1
ATOM 2220 C CA . LEU A 1 286 ? -25.901 1.415 20.818 1.00 91.81 286 LEU A CA 1
ATOM 2221 C C . LEU A 1 286 ? -26.914 0.731 19.896 1.00 91.81 286 LEU A C 1
ATOM 2223 O O . LEU A 1 286 ? -28.058 0.489 20.281 1.00 91.81 286 LEU A O 1
ATOM 2227 N N . VAL A 1 287 ? -26.489 0.390 18.684 1.00 91.06 287 VAL A N 1
ATOM 2228 C CA . VAL A 1 287 ? -27.241 -0.459 17.756 1.00 91.06 287 VAL A CA 1
ATOM 2229 C C . VAL A 1 287 ? -26.369 -1.651 17.391 1.00 91.06 287 VAL A C 1
ATOM 2231 O O . VAL A 1 287 ? -25.322 -1.479 16.778 1.00 91.06 287 VAL A O 1
ATOM 2234 N N . VAL A 1 288 ? -26.811 -2.857 17.743 1.00 89.19 288 VAL A N 1
ATOM 2235 C CA . VAL A 1 288 ? -26.119 -4.105 17.399 1.00 89.19 288 VAL A CA 1
ATOM 2236 C C . VAL A 1 288 ? -26.808 -4.752 16.203 1.00 89.19 288 VAL A C 1
ATOM 2238 O O . VAL A 1 288 ? -28.029 -4.921 16.199 1.00 89.19 288 VAL A O 1
ATOM 2241 N N . ARG A 1 289 ? -26.031 -5.115 15.184 1.00 88.38 289 ARG A N 1
ATOM 2242 C CA . ARG A 1 289 ? -26.479 -5.850 14.000 1.00 88.38 289 ARG A CA 1
ATOM 2243 C C . ARG A 1 289 ? -25.475 -6.939 13.686 1.00 88.38 289 ARG A C 1
ATOM 2245 O O . ARG A 1 289 ? -24.464 -6.687 13.044 1.00 88.38 289 ARG A O 1
ATOM 2252 N N . ASP A 1 290 ? -25.788 -8.146 14.130 1.00 88.69 290 ASP A N 1
ATOM 2253 C CA . ASP A 1 290 ? -24.961 -9.326 13.908 1.00 88.69 290 ASP A CA 1
ATOM 2254 C C . ASP A 1 290 ? -23.490 -9.106 14.315 1.00 88.69 290 ASP A C 1
ATOM 2256 O O . ASP A 1 290 ? -23.186 -9.062 15.505 1.00 88.69 290 ASP A O 1
ATOM 2260 N N . ARG A 1 291 ? -22.588 -8.911 13.349 1.00 88.62 291 ARG A N 1
ATOM 2261 C CA . ARG A 1 291 ? -21.152 -8.678 13.565 1.00 88.62 291 ARG A CA 1
ATOM 2262 C C . ARG A 1 291 ? -20.765 -7.209 13.739 1.00 88.62 291 ARG A C 1
ATOM 2264 O O . ARG A 1 291 ? -19.582 -6.917 13.873 1.00 88.62 291 ARG A O 1
ATOM 2271 N N . GLU A 1 292 ? -21.720 -6.286 13.759 1.00 91.56 292 GLU A N 1
ATOM 2272 C CA . GLU A 1 292 ? -21.460 -4.852 13.882 1.00 91.56 292 GLU A CA 1
ATOM 2273 C C . GLU A 1 292 ? -22.145 -4.243 15.111 1.00 91.56 292 GLU A C 1
ATOM 2275 O O . GLU A 1 292 ? -23.307 -4.527 15.407 1.00 91.56 292 GLU A O 1
ATOM 2280 N N . MET A 1 293 ? -21.442 -3.346 15.799 1.00 91.88 293 MET A N 1
ATOM 2281 C CA . MET A 1 293 ? -22.007 -2.440 16.797 1.00 91.88 293 MET A CA 1
ATOM 2282 C C . MET A 1 293 ? -21.781 -1.003 16.355 1.00 91.88 293 MET A C 1
ATOM 2284 O O . MET A 1 293 ? -20.650 -0.603 16.103 1.00 91.88 293 MET A O 1
ATOM 2288 N N . MET A 1 294 ? -22.851 -0.221 16.286 1.00 94.12 294 MET A N 1
ATOM 2289 C CA . MET A 1 294 ? -22.791 1.212 16.036 1.00 94.12 294 MET A CA 1
ATOM 2290 C C . MET A 1 294 ? -23.084 1.963 17.331 1.00 94.12 294 MET A C 1
ATOM 2292 O O . MET A 1 294 ? -24.177 1.842 17.890 1.00 94.12 294 MET A O 1
ATOM 2296 N N . LEU A 1 295 ? -22.108 2.740 17.783 1.00 94.06 295 LEU A N 1
ATOM 2297 C CA . LEU A 1 295 ? -22.192 3.647 18.917 1.00 94.06 295 LEU A CA 1
ATOM 2298 C C . LEU A 1 295 ? -22.363 5.071 18.391 1.00 94.06 295 LEU A C 1
ATOM 2300 O O . LEU A 1 295 ? -21.629 5.472 17.492 1.00 94.06 295 LEU A O 1
ATOM 2304 N N . THR A 1 296 ? -23.298 5.840 18.944 1.00 94.19 296 THR A N 1
ATOM 2305 C CA . THR A 1 296 ? -23.471 7.267 18.611 1.00 94.19 296 THR A CA 1
ATOM 2306 C C . THR A 1 296 ? -23.686 8.092 19.872 1.00 94.19 296 THR A C 1
ATOM 2308 O O . THR A 1 296 ? -24.390 7.649 20.783 1.00 94.19 296 THR A O 1
ATOM 2311 N N . GLY A 1 297 ? -23.103 9.285 19.924 1.00 92.88 297 GLY A N 1
ATOM 2312 C CA . GLY A 1 297 ? -23.180 10.173 21.079 1.00 92.88 297 GLY A CA 1
ATOM 2313 C C . GLY A 1 297 ? -22.674 11.574 20.781 1.00 92.88 297 GLY A C 1
ATOM 2314 O O . GLY A 1 297 ? -22.657 12.012 19.629 1.00 92.88 297 GLY A O 1
ATOM 2315 N N . LYS A 1 298 ? -22.260 12.268 21.840 1.00 89.75 298 LYS A N 1
ATOM 2316 C CA . LYS A 1 298 ? -21.827 13.666 21.801 1.00 89.75 298 LYS A CA 1
ATOM 2317 C C . LYS A 1 298 ? -20.430 13.827 22.392 1.00 89.75 298 LYS A C 1
ATOM 2319 O O . LYS A 1 298 ? -20.086 13.173 23.376 1.00 89.75 298 LYS A O 1
ATOM 2324 N N . ASN A 1 299 ? -19.639 14.728 21.821 1.00 86.31 299 ASN A N 1
ATOM 2325 C CA . ASN A 1 299 ? -18.289 15.029 22.288 1.00 86.31 299 ASN A CA 1
ATOM 2326 C C . ASN A 1 299 ? -18.304 15.913 23.553 1.00 86.31 299 ASN A C 1
ATOM 2328 O O . ASN A 1 299 ? -18.169 17.131 23.476 1.00 86.31 299 ASN A O 1
ATOM 2332 N N . ARG A 1 300 ? -18.525 15.305 24.724 1.00 85.88 300 ARG A N 1
ATOM 2333 C CA . ARG A 1 300 ? -18.768 16.027 25.993 1.00 85.88 300 ARG A CA 1
ATOM 2334 C C . ARG A 1 300 ? -17.517 16.376 26.793 1.00 85.88 300 ARG A C 1
ATOM 2336 O O . ARG A 1 300 ? -17.568 17.247 27.654 1.00 85.88 300 ARG A O 1
ATOM 2343 N N . HIS A 1 301 ? -16.406 15.693 26.530 1.00 81.00 301 HIS A N 1
ATOM 2344 C CA . HIS A 1 301 ? -15.174 15.800 27.327 1.00 81.00 301 HIS A CA 1
ATOM 2345 C C . HIS A 1 301 ? -14.135 16.747 26.718 1.00 81.00 301 HIS A C 1
ATOM 2347 O O . HIS A 1 301 ? -12.969 16.712 27.106 1.00 81.00 301 HIS A O 1
ATOM 2353 N N . ILE A 1 302 ? -14.547 17.598 25.773 1.00 76.25 302 ILE A N 1
ATOM 2354 C CA . ILE A 1 302 ? -13.724 18.671 25.212 1.00 76.25 302 ILE A CA 1
ATOM 2355 C C . ILE A 1 302 ? -14.207 20.022 25.749 1.00 76.25 302 ILE A C 1
ATOM 2357 O O . ILE A 1 302 ? -15.407 20.278 25.815 1.00 76.25 302 ILE A O 1
ATOM 2361 N N . SER A 1 303 ? -13.270 20.879 26.157 1.00 79.56 303 SER A N 1
ATOM 2362 C CA . SER A 1 303 ? -13.579 22.205 26.708 1.00 79.56 303 SER A CA 1
ATOM 2363 C C . SER A 1 303 ? -13.800 23.280 25.643 1.00 79.56 303 SER A C 1
ATOM 2365 O O . SER A 1 303 ? -14.291 24.354 25.962 1.00 79.56 303 SER A O 1
ATOM 2367 N N . ASP A 1 304 ? -13.384 23.028 24.401 1.00 78.38 304 ASP A N 1
ATOM 2368 C CA . ASP A 1 304 ? -13.546 23.968 23.293 1.00 78.38 304 ASP A CA 1
ATOM 2369 C C . ASP A 1 304 ? -14.995 23.944 22.789 1.00 78.38 304 ASP A C 1
ATOM 2371 O O . ASP A 1 304 ? -15.475 22.928 22.280 1.00 78.38 304 ASP A O 1
ATOM 2375 N N . GLU A 1 305 ? -15.680 25.079 22.919 1.00 83.38 305 GLU A N 1
ATOM 2376 C CA . GLU A 1 305 ? -17.091 25.267 22.561 1.00 83.38 305 GLU A CA 1
ATOM 2377 C C . GLU A 1 305 ? -17.388 24.991 21.076 1.00 83.38 305 GLU A C 1
ATOM 2379 O O . GLU A 1 305 ? -18.517 24.650 20.723 1.00 83.38 305 GLU A O 1
ATOM 2384 N N . ASN A 1 306 ? -16.388 25.076 20.188 1.00 77.69 306 ASN A N 1
ATOM 2385 C CA . ASN A 1 306 ? -16.568 24.740 18.772 1.00 77.69 306 ASN A CA 1
ATOM 2386 C C . ASN A 1 306 ? -16.753 23.234 18.544 1.00 77.69 306 ASN A C 1
ATOM 2388 O O . ASN A 1 306 ? -17.326 22.826 17.527 1.00 77.69 306 ASN A O 1
ATOM 2392 N N . TYR A 1 307 ? -16.261 22.411 19.472 1.00 79.62 307 TYR A N 1
ATOM 2393 C CA . TYR A 1 307 ? -16.224 20.951 19.369 1.00 79.62 307 TYR A CA 1
ATOM 2394 C C . TYR A 1 307 ? -17.053 20.248 20.443 1.00 79.62 307 TYR A C 1
ATOM 2396 O O . TYR A 1 307 ? -17.368 19.064 20.280 1.00 79.62 307 TYR A O 1
ATOM 2404 N N . GLN A 1 308 ? -17.411 20.960 21.512 1.00 85.94 308 GLN A N 1
ATOM 2405 C CA . GLN A 1 308 ? -18.325 20.487 22.539 1.00 85.94 308 GLN A CA 1
ATOM 2406 C C . GLN A 1 308 ? -19.680 20.134 21.911 1.00 85.94 308 GLN A C 1
ATOM 2408 O O . GLN A 1 308 ? -20.185 20.828 21.028 1.00 85.94 308 GLN A O 1
ATOM 2413 N N . ASP A 1 309 ? -20.248 19.001 22.323 1.00 88.44 309 ASP A N 1
ATOM 2414 C CA . ASP A 1 309 ? -21.567 18.512 21.891 1.00 88.44 309 ASP A CA 1
ATOM 2415 C C .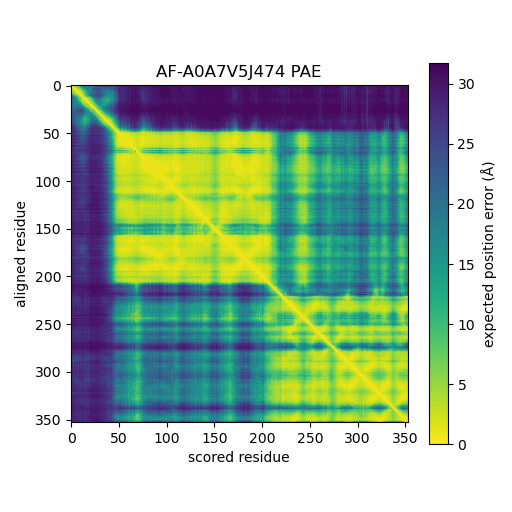 ASP A 1 309 ? -21.741 18.259 20.378 1.00 88.44 309 ASP A C 1
ATOM 2417 O O . ASP A 1 309 ? -22.860 18.052 19.879 1.00 88.44 309 ASP A O 1
ATOM 2421 N N . LYS A 1 310 ? -20.635 18.192 19.629 1.00 88.81 310 LYS A N 1
ATOM 2422 C CA . LYS A 1 310 ? -20.636 17.671 18.256 1.00 88.81 310 LYS A CA 1
ATOM 2423 C C . LYS A 1 310 ? -20.915 16.171 18.242 1.00 88.81 310 LYS A C 1
ATOM 2425 O O . LYS A 1 310 ? -20.595 15.456 19.192 1.00 88.81 310 LYS A O 1
ATOM 2430 N N . ASP A 1 311 ? -21.531 15.708 17.157 1.00 91.19 311 ASP A N 1
ATOM 2431 C CA . ASP A 1 311 ? -21.871 14.298 16.980 1.00 91.19 311 ASP A CA 1
ATOM 2432 C C . ASP A 1 311 ? -20.614 13.444 16.797 1.00 91.19 311 ASP A C 1
ATOM 2434 O O . ASP A 1 311 ? -19.755 13.730 15.959 1.00 91.19 311 ASP A O 1
ATOM 2438 N N . ILE A 1 312 ? -20.542 12.363 17.566 1.00 90.19 312 ILE A N 1
ATOM 2439 C CA . ILE A 1 312 ? -19.500 11.345 17.456 1.00 90.19 312 ILE A CA 1
ATOM 2440 C C . ILE A 1 312 ? -20.126 9.968 17.258 1.00 90.19 312 ILE A C 1
ATOM 2442 O O . ILE A 1 312 ? -21.225 9.679 17.744 1.00 90.19 312 ILE A O 1
ATOM 2446 N N . TYR A 1 313 ? -19.407 9.104 16.558 1.00 92.12 313 TYR A N 1
ATOM 2447 C CA . TYR A 1 313 ? -19.759 7.721 16.322 1.00 92.12 313 TYR A CA 1
ATOM 2448 C C . TYR A 1 313 ? -18.538 6.818 16.443 1.00 92.12 313 TYR A C 1
ATOM 2450 O O . TYR A 1 313 ? -17.397 7.221 16.217 1.00 92.12 313 TYR A O 1
ATOM 2458 N N . MET A 1 314 ? -18.810 5.560 16.763 1.00 91.06 314 MET A N 1
ATOM 2459 C CA . MET A 1 314 ? -17.851 4.476 16.638 1.00 91.06 314 MET A CA 1
ATOM 2460 C C . MET A 1 314 ? -18.574 3.222 16.159 1.00 91.06 314 MET A C 1
ATOM 2462 O O . MET A 1 314 ? -19.477 2.707 16.817 1.00 91.06 314 MET A O 1
ATOM 2466 N N . LYS A 1 315 ? -18.155 2.721 15.006 1.00 92.50 315 LYS A N 1
ATOM 2467 C CA . LYS A 1 315 ? -18.538 1.432 14.455 1.00 92.50 315 LYS A CA 1
ATOM 2468 C C . LYS A 1 315 ? -17.486 0.399 14.843 1.00 92.50 315 LYS A C 1
ATOM 2470 O O . LYS A 1 315 ? -16.318 0.534 14.496 1.00 92.50 315 LYS A O 1
ATOM 2475 N N . ILE A 1 316 ? -17.917 -0.654 15.521 1.00 91.44 316 ILE A N 1
ATOM 2476 C CA . ILE A 1 316 ? -17.097 -1.799 15.914 1.00 91.44 316 ILE A CA 1
ATOM 2477 C C . ILE A 1 316 ? -17.542 -2.998 15.083 1.00 91.44 316 ILE A C 1
ATOM 2479 O O . ILE A 1 316 ? -18.700 -3.404 15.157 1.00 91.44 316 ILE A O 1
ATOM 2483 N N . THR A 1 317 ? -16.633 -3.568 14.300 1.00 89.12 317 THR A N 1
ATOM 2484 C CA . THR A 1 317 ? -16.894 -4.723 13.431 1.00 89.12 317 THR A CA 1
ATOM 2485 C C . THR A 1 317 ? -16.112 -5.923 13.939 1.00 89.12 317 THR A C 1
ATOM 2487 O O . THR A 1 317 ? -14.889 -5.860 14.036 1.00 89.12 317 THR A O 1
ATOM 2490 N N . LEU A 1 318 ? -16.797 -7.016 14.261 1.00 87.06 318 LEU A N 1
ATOM 2491 C CA . LEU A 1 318 ? -16.180 -8.251 14.733 1.00 87.06 318 LEU A CA 1
ATOM 2492 C C . LEU A 1 318 ? -15.464 -8.956 13.583 1.00 87.06 318 LEU A C 1
ATOM 2494 O O . LEU A 1 318 ? -16.092 -9.317 12.587 1.00 87.06 318 LEU A O 1
ATOM 2498 N N . LEU A 1 319 ? -14.167 -9.192 13.743 1.00 82.88 319 LEU A N 1
ATOM 2499 C CA . LEU A 1 319 ? -13.297 -9.841 12.760 1.00 82.88 319 LEU A CA 1
ATOM 2500 C C . LEU A 1 319 ? -13.126 -11.337 13.053 1.00 82.88 319 LEU A C 1
ATOM 2502 O O . LEU A 1 319 ? -13.171 -12.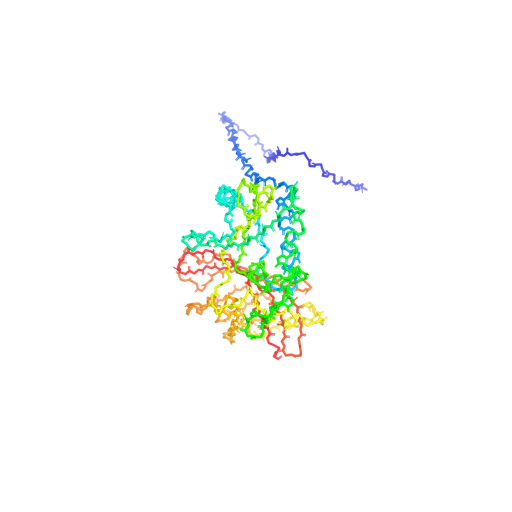144 12.128 1.00 82.88 319 LEU A O 1
ATOM 2506 N N . GLY A 1 320 ? -13.025 -11.694 14.334 1.00 81.50 320 GLY A N 1
ATOM 2507 C CA . GLY A 1 320 ? -12.874 -13.063 14.829 1.00 81.50 320 GLY A CA 1
ATOM 2508 C C . GLY A 1 320 ? -12.878 -13.104 16.358 1.00 81.50 320 GLY A C 1
ATOM 2509 O O . GLY A 1 320 ? -12.952 -12.061 17.016 1.00 81.50 320 GLY A O 1
ATOM 2510 N N . GLU A 1 321 ? -12.797 -14.297 16.938 1.00 83.44 321 GLU A N 1
ATOM 2511 C CA . GLU A 1 321 ? -12.700 -14.477 18.388 1.00 83.44 321 GLU A CA 1
ATOM 2512 C C . GLU A 1 321 ? -11.749 -15.604 18.811 1.00 83.44 321 GLU A C 1
ATOM 2514 O O . GLU A 1 321 ? -11.635 -16.648 18.165 1.00 83.44 321 GLU A O 1
ATOM 2519 N N . THR A 1 322 ? -11.100 -15.411 19.952 1.00 83.12 322 THR A N 1
ATOM 2520 C CA . THR A 1 322 ? -10.359 -16.448 20.676 1.00 83.12 322 THR A CA 1
ATOM 2521 C C . THR A 1 322 ? -11.044 -16.728 22.011 1.00 83.12 322 THR A C 1
ATOM 2523 O O . THR A 1 322 ? -12.065 -16.118 22.342 1.00 83.12 322 THR A O 1
ATOM 2526 N N . ASP A 1 323 ? -10.477 -17.615 22.823 1.00 83.56 323 ASP A N 1
ATOM 2527 C CA . ASP A 1 323 ? -10.961 -17.826 24.190 1.00 83.56 323 ASP A CA 1
ATOM 2528 C C . ASP A 1 323 ? -10.731 -16.600 25.094 1.00 83.56 323 ASP A C 1
ATOM 2530 O O . ASP A 1 323 ? -11.430 -16.440 26.091 1.00 83.56 323 ASP A O 1
ATOM 2534 N N . THR A 1 324 ? -9.800 -15.704 24.742 1.00 86.00 324 THR A N 1
ATOM 2535 C CA . THR A 1 324 ? -9.373 -14.585 25.601 1.00 86.00 324 THR A CA 1
ATOM 2536 C C . THR A 1 324 ? -9.771 -13.205 25.083 1.00 86.00 324 THR A C 1
ATOM 2538 O O . THR A 1 324 ? -9.876 -12.274 25.878 1.00 86.00 324 THR A O 1
ATOM 2541 N N . TYR A 1 325 ? -10.044 -13.033 23.787 1.00 87.44 325 TYR A N 1
ATOM 2542 C CA . TYR A 1 325 ? -10.435 -11.736 23.226 1.00 87.44 325 TYR A CA 1
ATOM 2543 C C . TYR A 1 325 ? -11.307 -11.854 21.970 1.00 87.44 325 TYR A C 1
ATOM 2545 O O . TYR A 1 325 ? -11.360 -12.892 21.311 1.00 87.44 325 TYR A O 1
ATOM 2553 N N . TYR A 1 326 ? -11.990 -10.762 21.630 1.00 87.69 326 TYR A N 1
ATOM 2554 C CA . TYR A 1 326 ? -12.597 -10.536 20.319 1.00 87.69 326 TYR A CA 1
ATOM 2555 C C . TYR A 1 326 ? -11.692 -9.623 19.499 1.00 87.69 326 TYR A C 1
ATOM 2557 O O . TYR A 1 326 ? -11.292 -8.563 19.979 1.00 87.69 326 TYR A O 1
ATOM 2565 N N . SER A 1 327 ? -11.396 -9.990 18.261 1.00 87.06 327 SER A N 1
ATOM 2566 C CA . SER A 1 327 ? -10.694 -9.106 17.331 1.00 87.06 327 SER A CA 1
ATOM 2567 C C . SER A 1 327 ? -11.695 -8.220 16.617 1.00 87.06 327 SER A C 1
ATOM 2569 O O . SER A 1 327 ? -12.677 -8.720 16.066 1.00 87.06 327 SER A O 1
ATOM 2571 N N . VAL A 1 328 ? -11.452 -6.913 16.589 1.00 87.25 328 VAL A N 1
ATOM 2572 C CA . VAL A 1 328 ? -12.385 -5.946 16.006 1.00 87.25 328 VAL A CA 1
ATOM 2573 C C . VAL A 1 328 ? -11.684 -4.932 15.106 1.00 87.25 328 VAL A C 1
ATOM 2575 O O . VAL A 1 328 ? -10.542 -4.544 15.356 1.00 87.25 328 VAL A O 1
ATOM 2578 N N . ALA A 1 329 ? -12.389 -4.476 14.073 1.00 86.00 329 ALA A N 1
ATOM 2579 C CA . ALA A 1 329 ? -12.082 -3.237 13.369 1.00 86.00 329 ALA A CA 1
ATOM 2580 C C . ALA A 1 329 ? -12.938 -2.111 13.954 1.00 86.00 329 ALA A C 1
ATOM 2582 O O . ALA A 1 329 ? -14.136 -2.296 14.184 1.00 86.00 329 ALA A O 1
ATOM 2583 N N . LEU A 1 330 ? -12.329 -0.954 14.188 1.00 86.19 330 LEU A N 1
ATOM 2584 C CA . LEU A 1 330 ? -12.985 0.251 14.680 1.00 86.19 330 LEU A CA 1
ATOM 2585 C C . LEU A 1 330 ? -12.942 1.306 13.577 1.00 86.19 330 LEU A C 1
ATOM 2587 O O . LEU A 1 330 ? -11.858 1.630 13.100 1.00 86.19 330 LEU A O 1
ATOM 2591 N N . ASP A 1 331 ? -14.097 1.842 13.206 1.00 86.44 331 ASP A N 1
ATOM 2592 C CA . ASP A 1 331 ? -14.240 3.037 12.371 1.00 86.44 331 ASP A CA 1
ATOM 2593 C C . ASP A 1 331 ? -14.962 4.098 13.195 1.00 86.44 331 ASP A C 1
ATOM 2595 O O . ASP A 1 331 ? -16.047 3.847 13.717 1.00 86.44 331 ASP A O 1
ATOM 2599 N N . TRP A 1 332 ? -14.351 5.256 13.387 1.00 85.06 332 TRP A N 1
ATOM 2600 C CA . TRP A 1 332 ? -14.869 6.262 14.305 1.00 85.06 332 TRP A CA 1
ATOM 2601 C C . TRP A 1 332 ? -14.468 7.666 13.880 1.00 85.06 332 TRP A C 1
ATOM 2603 O O . TRP A 1 332 ? -13.462 7.847 13.184 1.00 85.06 332 TRP A O 1
ATOM 2613 N N . ASN A 1 333 ? -15.226 8.653 14.356 1.00 84.62 333 ASN A N 1
ATOM 2614 C CA . ASN A 1 333 ? -14.871 10.060 14.246 1.00 84.62 333 ASN A CA 1
ATOM 2615 C C . ASN A 1 333 ? -14.661 10.713 15.615 1.00 84.62 333 ASN A C 1
ATOM 2617 O O . ASN A 1 333 ? -15.243 10.317 16.626 1.00 84.62 333 ASN A O 1
ATOM 2621 N N . GLY A 1 334 ? -13.876 11.783 15.619 1.00 75.44 334 GLY A N 1
ATOM 2622 C CA . GLY A 1 334 ? -13.729 12.646 16.780 1.00 75.44 334 GLY A CA 1
ATOM 2623 C C . GLY A 1 334 ? -13.214 14.029 16.412 1.00 75.44 334 GLY A C 1
ATOM 2624 O O . GLY A 1 334 ? -12.973 14.342 15.243 1.00 75.44 334 GLY A O 1
ATOM 2625 N N . TYR A 1 335 ? -13.070 14.848 17.447 1.00 74.31 335 TYR A N 1
ATOM 2626 C CA . TYR A 1 335 ? -12.555 16.210 17.379 1.00 74.31 335 TYR A CA 1
ATOM 2627 C C . TYR A 1 335 ? -11.476 16.361 18.453 1.00 74.31 335 TYR A C 1
ATOM 2629 O O . TYR A 1 335 ? -11.614 15.800 19.542 1.00 74.31 335 TYR A O 1
ATOM 2637 N N . ASP A 1 336 ? -10.399 17.082 18.160 1.00 63.84 336 ASP A N 1
ATOM 2638 C CA . ASP A 1 336 ? -9.376 17.444 19.144 1.00 63.84 336 ASP A CA 1
ATOM 2639 C C . ASP A 1 336 ? -9.224 18.969 19.252 1.00 63.84 336 ASP A C 1
ATOM 2641 O O . ASP A 1 336 ? -9.787 19.731 18.466 1.00 63.84 336 ASP A O 1
ATOM 2645 N N . ALA A 1 337 ? -8.436 19.410 20.233 1.00 56.94 337 ALA A N 1
ATOM 2646 C CA . ALA A 1 337 ? -8.125 20.822 20.439 1.00 56.94 337 ALA A CA 1
ATOM 2647 C C . ALA A 1 337 ? -7.172 21.412 19.373 1.00 56.94 337 ALA A C 1
ATOM 2649 O O . ALA A 1 337 ? -6.976 22.625 19.347 1.00 56.94 337 ALA A O 1
ATOM 2650 N N . SER A 1 338 ? -6.569 20.581 18.508 1.00 59.78 338 SER A N 1
ATOM 2651 C CA . SER A 1 338 ? -5.647 20.990 17.435 1.00 59.78 338 SER A CA 1
ATOM 2652 C C . SER A 1 338 ? -6.341 21.239 16.083 1.00 59.78 338 SER A C 1
ATOM 2654 O O . SER A 1 338 ? -5.687 21.614 15.112 1.00 59.78 338 SER A O 1
ATOM 2656 N N .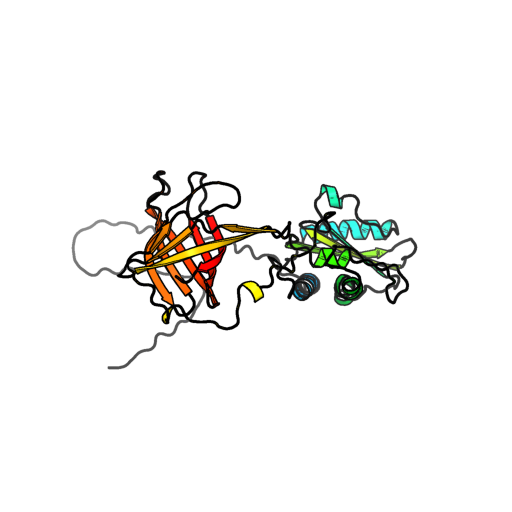 GLN A 1 339 ? -7.679 21.168 16.064 1.00 57.69 339 GLN A N 1
ATOM 2657 C CA . GLN A 1 339 ? -8.575 21.675 15.017 1.00 57.69 339 GLN A CA 1
ATOM 2658 C C . GLN A 1 339 ? -8.713 20.833 13.740 1.00 57.69 339 GLN A C 1
ATOM 2660 O O . GLN A 1 339 ? -8.699 21.378 12.636 1.00 57.69 339 GLN A O 1
ATOM 2665 N N . THR A 1 340 ? -8.986 19.527 13.839 1.00 60.88 340 THR A N 1
ATOM 2666 C CA . THR A 1 340 ? -9.581 18.788 12.700 1.00 60.88 340 THR A CA 1
ATOM 2667 C C . THR A 1 340 ? -10.611 17.745 13.139 1.00 60.88 340 THR A C 1
ATOM 2669 O O . THR A 1 340 ? -10.406 17.021 14.110 1.00 60.88 340 THR A O 1
ATOM 2672 N N . GLN A 1 341 ? -11.729 17.642 12.403 1.00 65.62 341 GLN A N 1
ATOM 2673 C CA . GLN A 1 341 ? -12.541 16.424 12.434 1.00 65.62 341 GLN A CA 1
ATOM 2674 C C . GLN A 1 341 ? -11.705 15.324 11.793 1.00 65.62 341 GLN A C 1
ATOM 2676 O O . GLN A 1 341 ? -11.320 15.433 10.628 1.00 65.62 341 GLN A O 1
ATOM 2681 N N . TYR A 1 342 ? -11.450 14.256 12.529 1.00 68.19 342 TYR A N 1
ATOM 2682 C CA . TYR A 1 342 ? -10.764 13.094 11.991 1.00 68.19 342 TYR A CA 1
ATOM 2683 C C . TYR A 1 342 ? -11.720 11.908 11.958 1.00 68.19 342 TYR A C 1
ATOM 2685 O O . TYR A 1 342 ? -12.567 11.741 12.832 1.00 68.19 342 TYR A O 1
ATOM 2693 N N . SER A 1 343 ? -11.559 11.082 10.928 1.00 66.94 343 SER A N 1
ATOM 2694 C CA . SER A 1 343 ? -12.061 9.713 10.887 1.00 66.94 343 SER A CA 1
ATOM 2695 C C . SER A 1 343 ? -10.853 8.791 10.865 1.00 66.94 343 SER A C 1
ATOM 2697 O O . SER A 1 343 ? -9.839 9.107 10.221 1.00 66.94 343 SER A O 1
ATOM 2699 N N . ARG A 1 344 ? -10.917 7.678 11.587 1.00 71.81 344 ARG A N 1
ATOM 2700 C CA . ARG A 1 344 ? -9.835 6.691 11.611 1.00 71.81 344 ARG A CA 1
ATOM 2701 C C . ARG A 1 344 ? -10.404 5.288 11.582 1.00 71.81 344 ARG A C 1
ATOM 2703 O O . ARG A 1 344 ? -11.384 4.993 12.258 1.00 71.81 344 ARG A O 1
ATOM 2710 N N . GLN A 1 345 ? -9.713 4.430 10.843 1.00 74.38 345 GLN A N 1
ATOM 2711 C CA . GLN A 1 345 ? -9.894 2.991 10.901 1.00 74.38 345 GLN A CA 1
ATOM 2712 C C . GLN A 1 345 ? -8.707 2.377 11.638 1.00 74.38 345 GLN A C 1
ATOM 2714 O O . GLN A 1 345 ? -7.558 2.724 11.371 1.00 74.38 345 GLN A O 1
ATOM 2719 N N . MET A 1 346 ? -8.983 1.501 12.597 1.00 77.81 346 MET A N 1
ATOM 2720 C CA . MET A 1 346 ? -7.960 0.828 13.399 1.00 77.81 346 MET A CA 1
ATOM 2721 C C . MET A 1 346 ? -8.392 -0.597 13.733 1.00 77.81 346 MET A C 1
ATOM 2723 O O . MET A 1 346 ? -9.575 -0.934 13.658 1.00 77.81 346 MET A O 1
ATOM 2727 N N . LYS A 1 347 ? -7.433 -1.438 14.120 1.00 82.00 347 LYS A N 1
ATOM 2728 C CA . LYS A 1 347 ? -7.698 -2.791 14.617 1.00 82.00 347 LYS A CA 1
ATOM 2729 C C . LYS A 1 347 ? -7.427 -2.841 16.119 1.00 82.00 347 LYS A C 1
ATOM 2731 O O . LYS A 1 347 ? -6.501 -2.201 16.614 1.00 82.00 347 LYS A O 1
ATOM 2736 N N . ALA A 1 348 ? -8.238 -3.596 16.846 1.00 84.56 348 ALA A N 1
ATOM 2737 C CA . ALA A 1 348 ? -8.115 -3.731 18.290 1.00 84.56 348 ALA A CA 1
ATOM 2738 C C . ALA A 1 348 ? -8.508 -5.134 18.757 1.00 84.56 348 ALA A C 1
ATOM 2740 O O . ALA A 1 348 ? -9.200 -5.868 18.047 1.00 84.56 348 ALA A O 1
ATOM 2741 N N . LYS A 1 349 ? -8.103 -5.485 19.978 1.00 88.12 349 LYS A N 1
ATOM 2742 C CA . LYS A 1 349 ? -8.630 -6.647 20.701 1.00 88.12 349 LYS A CA 1
ATOM 2743 C C . LYS A 1 349 ? -9.480 -6.169 21.872 1.00 88.12 349 LYS A C 1
ATOM 2745 O O . LYS A 1 349 ? -9.028 -5.350 22.668 1.00 88.12 349 LYS A O 1
ATOM 2750 N N . LEU A 1 350 ? -10.698 -6.690 21.980 1.00 89.25 350 LEU A N 1
ATOM 2751 C CA . LEU A 1 350 ? -11.572 -6.521 23.138 1.00 89.25 350 LEU A CA 1
ATOM 2752 C C . LEU A 1 350 ? -11.416 -7.752 24.034 1.00 89.25 350 LEU A C 1
ATOM 2754 O O . LEU A 1 350 ? -11.928 -8.825 23.708 1.00 89.25 350 LEU A O 1
ATOM 2758 N N . HIS A 1 351 ? -10.682 -7.620 25.134 1.00 89.00 351 HIS A N 1
ATOM 2759 C CA . HIS A 1 351 ? -10.382 -8.735 26.035 1.00 89.00 351 HIS A CA 1
ATOM 2760 C C . HIS A 1 351 ? -11.630 -9.182 26.803 1.00 89.00 351 HIS A C 1
ATOM 2762 O O . HIS A 1 351 ? -12.383 -8.357 27.327 1.00 89.00 351 HIS A O 1
ATOM 2768 N N . LYS A 1 352 ? -11.864 -10.498 26.845 1.00 87.06 352 LYS A N 1
ATOM 2769 C CA . LYS A 1 352 ? -12.974 -11.131 27.568 1.00 87.06 352 LYS A CA 1
ATOM 2770 C C . LYS A 1 352 ? -12.630 -11.125 29.065 1.00 87.06 352 LYS A C 1
ATOM 2772 O O . LYS A 1 352 ? -11.560 -11.599 29.436 1.00 87.06 352 LYS A O 1
ATOM 2777 N N . GLN A 1 353 ? -13.509 -10.559 29.895 1.00 76.56 353 GLN A N 1
ATOM 2778 C CA . GLN A 1 353 ? -13.411 -10.600 31.363 1.00 76.56 353 GLN A CA 1
ATOM 2779 C C . GLN A 1 353 ? -14.241 -11.733 31.954 1.00 76.56 353 GLN A C 1
ATOM 2781 O O . GLN A 1 353 ? -15.346 -11.993 31.411 1.00 76.56 353 GLN A O 1
#

Foldseek 3Di:
DDDDDDDDDDDDDDDDDDDDDDDDDDDDDDDDPDPPPPPPPPPPPPDDDDDPLQVLLQVLLQVLLPPQPFPDRAHEDPVQQVVQAVVQVVCQAVVDDDDDPCCVVVQKAKDKDWDQDLDDDDSSVVSVCLAVQQVVQADQVQRDGHWDAGPVGHTHDNSSNLFSLQRQWHYKHKDKDARCDYPSHSIMMIMMMIPNHDDPPPWGRWAPVVPCCVQADVADFWCVVDDQAQDKWFKWFWDQPTRRRDIDTDRQWMWGAHNVNQKIKIFQDDPDPPDRDTAIDIFRHWDGDTQKIKTKFARCRDPDPVRGGDIKMKIWGFRHDDPFWTKTWIWIWGDDPVDDIDTDITIITGTDD

Mean predicted aligned error: 14.66 Å

Nearest PDB structures (foldseek):
  1smb-assembly1_A  TM=8.257E-01  e=3.720E-10  Homo sapiens
  5dm5-assembly1_F  TM=6.128E-01  e=7.845E-01  Yersinia pestis
  1lo9-assembly1_A  TM=5.590E-01  e=1.456E+00  Pseudomonas sp. CBS3
  1bvq-assembly1_A  TM=5.514E-01  e=2.040E+00  Pseudomonas sp. CBS3
  7zmf-assembly1_A  TM=2.382E-01  e=6.628E-01  Brevibacillus brevis NBRC 100599

Solvent-accessible surface area (backbone atoms only — not comparable to full-atom values): 20364 Å² total; per-residue (Å²): 136,85,88,80,82,85,83,87,79,91,70,86,86,79,89,83,87,79,87,85,83,80,86,80,92,84,85,89,78,94,76,82,83,76,81,79,81,79,78,78,82,76,77,72,83,71,73,81,80,72,51,74,67,54,44,49,54,34,50,53,45,41,58,68,36,56,90,52,74,54,86,56,71,50,41,73,31,72,69,34,18,52,55,13,36,59,49,19,49,51,30,12,68,69,29,55,91,76,81,69,88,58,27,74,85,73,45,37,23,78,43,77,49,79,44,62,51,80,56,85,73,58,65,66,59,56,62,43,45,38,36,72,71,10,50,88,28,47,41,77,91,84,61,44,65,44,87,53,62,42,99,86,73,45,75,43,57,25,70,47,26,35,42,66,44,17,44,76,32,41,33,38,13,60,26,66,25,61,16,75,33,58,92,37,42,54,4,30,36,38,23,34,25,27,38,43,43,47,80,54,90,95,53,58,39,55,43,80,92,62,49,61,66,86,45,39,36,91,55,68,77,44,58,78,78,52,83,53,59,57,36,60,26,47,27,32,42,51,46,71,43,61,76,76,61,43,76,49,75,44,74,67,21,34,45,34,30,31,72,81,47,51,35,37,40,33,41,42,40,69,82,52,101,84,54,94,52,71,39,59,48,50,23,58,38,66,48,79,54,50,44,34,34,41,33,36,31,37,35,72,78,48,88,51,76,93,51,34,66,37,84,29,41,39,37,40,33,62,54,11,43,59,98,56,30,34,20,30,41,39,42,34,45,51,72,56,97,91,73,52,81,44,74,51,79,46,43,33,33,38,36,64,121

Radius of gyration: 28.69 Å; Cα contacts (8 Å, |Δi|>4): 697; chains: 1; bounding box: 83×61×66 Å

pLDDT: mean 78.73, std 20.09, range [26.56, 98.75]

Secondary structure (DSSP, 8-state):
----PPP----SS---------------------------------PPPPPHHHHHHHHHHHHHHTTTT-S---EE-HHHHHHHHHHHHHHHHHT-----TTHHHHT-EEEEEEE-SSSPPPHHHHHHHHHHTTGGGEETTTTEE---B-TTSSBP--HHHHHHT-TT--EEEEEEEE--SSTTTTSEEEEEEEES----TT--SS-GGG-GGGT--S----GGGS--TT-EEEEEEEEEETTTTEEEEEEEEEEEE-TTSS-EEEEEEE--SS---EEEEEEEEEEEETTEEEEEEE--S---TTTTT-EEEEEEEEEEE-SSEEEEEEEEEEE-TTS-EEEEEEEEEEE--

Sequence (353 aa):
MEWKRLFLFTVSGLLVLSCGGGGDSSTGTTESERILTVVFDTTTSTAPVLTQAQQAVVDVHNQKRQGYYLDADISYSHVLEEAAQQYADTLAQSGAFIHDPNNQSLGYGENLYAHSANKIPDLNTVLNSWFDDEEPFYNYSDGSCNEGTFANGQSATCGHYTQVLWQETREVGCASSQYQVGEYQGGYVYVCKYQKAGNVQGEKPYCLEYSNADLYTEKSSSFLQLSLAGRSFPIELMVEDRSKCTRTSSMNSSLTFGSTLQSVVIKEFKIFNTDTALVTLDFDKLVVRDREMMLTGKNRHISDENYQDKDIYMKITLLGETDTYYSVALDWNGYDASQTQYSRQMKAKLHKQ